Protein AF-A0A7I9VIJ3-F1 (afdb_monomer_lite)

Secondary structure (DSSP, 8-state):
-----PPP--------EEEEEEETTEEEEEEGGGEEEEEEPPPEEPPTT--TTEEEEEEETTEEEEEEEHHHHTTSPPHHHHHHHHHHHHHHHHHHHHHHHHHHHHHHHTT----S---TTTSHHHHHHHH-----HHHHHHHHTTHHHHHHHHHHHHHHHHHHHTT-HHHHHHHHHHHIIIIIHHHHHHHHHHHHHHHHH---EEEEEEETTEEEEEEESEEEEEEE-EEPSS--HHHHTTT--TTEEEEEE-TT-SSEEEEE-HHHHHTT-----

pLDDT: mean 87.11, std 15.56, range [29.09, 98.31]

Organism: NCBI:txid2590199

Sequence (277 aa):
MTQDSSPEGATAARGARFCILGVGPHLVALDAGAVQEMFVLPPIHRLPGSRPHQRGVAALRAGTLPAVDLRVCLGLPSATAALEELLQLLRDREQDHLRWLAELTASVREDRAFGLATDPRKCKFGQWYYAFRTDDAVLRGELERFEKPHAAIHALADEVAALRTGGRAEEALQVLERARQGLLAELVRLFEQLRDVVRAQHREIGVAIAGGGRSAVAIVDRAEAVTDLTLVEGDDPLEASRLGSALVTRTARWAAAKQPVFVLDAARLAAGDSGRA

Radius of gyration: 26.98 Å; chains: 1; bounding box: 89×44×77 Å

InterPro domains:
  IPR002545 CheW-like domain [PF01584] (20-81)
  IPR025991 Chemoreceptor zinc-binding domain [PF13682] (97-160)
  IPR036061 CheW-like domain superfamily [SSF50341] (18-83)

Foldseek 3Di:
DDDDDDPDDPPPDPFFKWFWFAFPPAIATEGPVFFDDKDFFDDADCDPPDDPQFRHWGQDPVGIFTEGELCVLLVHDGLVVVLVVVLVLLVVLLVVLVVLLVQLLVCLVVVHDRDDDLDLCPDPCNVCLVVDDDPDPVLVVLSVVCPVLSNVSSCLSVVLVVCVVVVNSVVNNVVSVVCVVPSSVVNSVSSVVSSVVSVVLQTWMWTWGDDPNFIHTYIGRGGDDTGGWAFDPDPPVVLVCPSPFLQFDGWTDDPVDPDIYTYGDRRCVRVVHSSDD

Structure (mmCIF, N/CA/C/O backbone):
data_AF-A0A7I9VIJ3-F1
#
_entry.id   AF-A0A7I9VIJ3-F1
#
loop_
_atom_site.group_PDB
_atom_site.id
_atom_site.type_symbol
_atom_site.label_atom_id
_atom_site.label_alt_id
_atom_site.label_comp_id
_atom_site.label_asym_id
_atom_site.label_entity_id
_atom_site.label_seq_id
_atom_site.pdbx_PDB_ins_code
_atom_site.Cartn_x
_atom_site.Cartn_y
_atom_site.Cartn_z
_atom_site.occupancy
_atom_site.B_iso_or_equiv
_atom_site.auth_seq_id
_atom_site.auth_comp_id
_atom_site.auth_asym_id
_atom_site.auth_atom_id
_atom_site.pdbx_PDB_model_num
ATOM 1 N N . MET A 1 1 ? -60.358 22.180 40.228 1.00 36.56 1 MET A N 1
ATOM 2 C CA . MET A 1 1 ? -60.571 22.184 38.762 1.00 36.56 1 MET A CA 1
ATOM 3 C C . MET A 1 1 ? -59.940 23.462 38.245 1.00 36.56 1 MET A C 1
ATOM 5 O O . MET A 1 1 ? -60.380 24.504 38.691 1.00 36.56 1 MET A O 1
ATOM 9 N N . THR A 1 2 ? -58.883 23.504 37.442 1.00 36.75 2 THR A N 1
ATOM 10 C CA . THR A 1 2 ? -58.191 22.501 36.614 1.00 36.75 2 THR A CA 1
ATOM 11 C C . THR A 1 2 ? -56.902 23.167 36.098 1.00 36.75 2 THR A C 1
ATOM 13 O O . THR A 1 2 ? -57.003 24.291 35.625 1.00 36.75 2 THR A O 1
ATOM 16 N N . GLN A 1 3 ? -55.766 22.455 36.210 1.00 33.59 3 GLN A N 1
ATOM 17 C CA . GLN A 1 3 ? -54.605 22.375 35.285 1.00 33.59 3 GLN A CA 1
ATOM 18 C C . GLN A 1 3 ? -53.999 23.713 34.807 1.00 33.59 3 GLN A C 1
ATOM 20 O O . GLN A 1 3 ? -54.599 24.420 34.010 1.00 33.59 3 GLN A O 1
ATOM 25 N N . ASP A 1 4 ? -52.862 24.196 35.319 1.00 36.97 4 ASP A N 1
ATOM 26 C CA . ASP A 1 4 ? -51.474 23.716 35.128 1.00 36.97 4 ASP A CA 1
ATOM 27 C C . ASP A 1 4 ? -51.210 22.989 33.798 1.00 36.97 4 ASP A C 1
ATOM 29 O O . ASP A 1 4 ? -51.702 21.891 33.546 1.00 36.97 4 ASP A O 1
ATOM 33 N N . SER A 1 5 ? -50.443 23.638 32.927 1.00 35.62 5 SER A N 1
ATOM 34 C CA . SER A 1 5 ? -49.970 23.114 31.644 1.00 35.62 5 SER A CA 1
ATOM 35 C C . SER A 1 5 ? -48.575 23.674 31.394 1.00 35.62 5 SER A C 1
ATOM 37 O O . SER A 1 5 ? -48.366 24.569 30.577 1.00 35.62 5 SER A O 1
ATOM 39 N N . SER A 1 6 ? -47.615 23.161 32.156 1.00 35.53 6 SER A N 1
ATOM 40 C CA . SER A 1 6 ? -46.205 23.205 31.778 1.00 35.53 6 SER A CA 1
ATOM 41 C C . SER A 1 6 ? -45.995 22.309 30.546 1.00 35.53 6 SER A C 1
ATOM 43 O O . SER A 1 6 ? -46.517 21.193 30.532 1.00 35.53 6 SER A O 1
ATOM 45 N N . PRO A 1 7 ? -45.256 22.741 29.510 1.00 38.25 7 PRO A N 1
ATOM 46 C CA . PRO A 1 7 ? -44.909 21.857 28.410 1.00 38.25 7 PRO A CA 1
ATOM 47 C C . PRO A 1 7 ? -43.870 20.843 28.896 1.00 38.25 7 PRO A C 1
ATOM 49 O O . PRO A 1 7 ? -42.803 21.205 29.397 1.00 38.25 7 PRO A O 1
ATOM 52 N N . GLU A 1 8 ? -44.223 19.566 28.764 1.00 32.62 8 GLU A N 1
ATOM 53 C CA . GLU A 1 8 ? -43.351 18.422 28.990 1.00 32.62 8 GLU A CA 1
ATOM 54 C C . GLU A 1 8 ? -42.038 18.593 28.224 1.00 32.62 8 GLU A C 1
ATOM 56 O O . GLU A 1 8 ? -42.004 18.827 27.013 1.00 32.62 8 GLU A O 1
ATOM 61 N N . GLY A 1 9 ? -40.938 18.475 28.965 1.00 29.09 9 GLY A N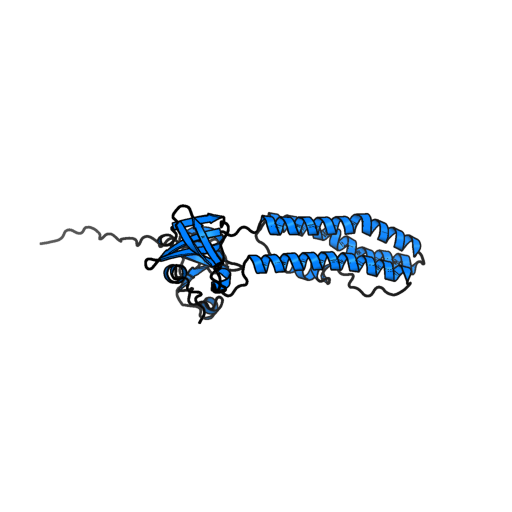 1
ATOM 62 C CA . GLY A 1 9 ? -39.600 18.455 28.414 1.00 29.09 9 GLY A CA 1
ATOM 63 C C . GLY A 1 9 ? -39.444 17.282 27.457 1.00 29.09 9 GLY A C 1
ATOM 64 O O . GLY A 1 9 ? -39.367 16.126 27.876 1.00 29.09 9 GLY A O 1
ATOM 65 N N . ALA A 1 10 ? -39.308 17.596 26.170 1.00 32.50 10 ALA A N 1
ATOM 66 C CA . ALA A 1 10 ? -38.626 16.730 25.228 1.00 32.50 10 ALA A CA 1
ATOM 67 C C . ALA A 1 10 ? -37.203 16.512 25.760 1.00 32.50 10 ALA A C 1
ATOM 69 O O . ALA A 1 10 ? -36.308 17.341 25.585 1.00 32.50 10 ALA A O 1
ATOM 70 N N . THR A 1 11 ? -37.005 15.405 26.472 1.00 32.53 11 THR A N 1
ATOM 71 C CA . THR A 1 11 ? -35.674 14.948 26.858 1.00 32.53 11 THR A CA 1
ATOM 72 C C . THR A 1 11 ? -35.013 14.486 25.569 1.00 32.53 11 THR A C 1
ATOM 74 O O . THR A 1 11 ? -35.205 13.353 25.135 1.00 32.53 11 THR A O 1
ATOM 77 N N . ALA A 1 12 ? -34.299 15.396 24.906 1.00 34.59 12 ALA A N 1
ATOM 78 C CA . ALA A 1 12 ? -33.443 15.060 23.786 1.00 34.59 12 ALA A CA 1
ATOM 79 C C . ALA A 1 12 ? -32.486 13.963 24.264 1.00 34.59 12 ALA A C 1
ATOM 81 O O . ALA A 1 12 ? -31.630 14.205 25.120 1.00 34.59 12 ALA A O 1
ATOM 82 N N . ALA A 1 13 ? -32.673 12.741 23.762 1.00 39.25 13 ALA A N 1
ATOM 83 C CA . ALA A 1 13 ? -31.702 11.679 23.940 1.00 39.25 13 ALA A CA 1
ATOM 84 C C . ALA A 1 13 ? -30.350 12.250 23.504 1.00 39.25 13 ALA A C 1
ATOM 86 O O . ALA A 1 13 ? -30.216 12.709 22.368 1.00 39.25 13 ALA A O 1
ATOM 87 N N . ARG A 1 14 ? -29.379 12.312 24.425 1.00 44.44 14 ARG A N 1
ATOM 88 C CA . ARG A 1 14 ? -28.000 12.692 24.097 1.00 44.44 14 ARG A CA 1
ATOM 89 C C . ARG A 1 14 ? -27.595 11.851 22.889 1.00 44.44 14 ARG A C 1
ATOM 91 O O . ARG A 1 14 ? -27.548 10.630 23.012 1.00 44.44 14 ARG A O 1
ATOM 98 N N . GLY A 1 15 ? -27.373 12.497 21.743 1.00 56.72 15 GLY A N 1
ATOM 99 C CA . GLY A 1 15 ? -26.916 11.821 20.533 1.00 56.72 15 GLY A CA 1
ATOM 100 C C . GLY A 1 15 ? -25.719 10.947 20.887 1.00 56.72 15 GLY A C 1
ATOM 101 O O . GLY A 1 15 ? -24.785 11.414 21.544 1.00 56.72 15 GLY A O 1
ATOM 102 N N . ALA A 1 16 ? -25.799 9.656 20.571 1.00 73.69 16 ALA A N 1
ATOM 103 C CA . ALA A 1 16 ? -24.689 8.749 20.803 1.00 73.69 16 ALA A CA 1
ATOM 104 C C . ALA A 1 16 ? -23.515 9.230 19.942 1.00 73.69 16 ALA A C 1
ATOM 106 O O . ALA A 1 16 ? -23.597 9.221 18.713 1.00 73.69 16 ALA A O 1
ATOM 107 N N . ARG A 1 17 ? -22.442 9.688 20.594 1.00 91.62 17 ARG A N 1
ATOM 108 C CA . ARG A 1 17 ? -21.203 10.057 19.909 1.00 91.62 17 ARG A CA 1
ATOM 109 C C . ARG A 1 17 ? -20.392 8.806 19.630 1.00 91.62 17 ARG A C 1
ATOM 111 O O . ARG A 1 17 ? -20.290 7.921 20.475 1.00 91.62 17 ARG A O 1
ATOM 118 N N . PHE A 1 18 ? -19.750 8.783 18.474 1.00 94.31 18 PHE A N 1
ATOM 119 C CA . PHE A 1 18 ? -18.929 7.673 18.023 1.00 94.31 18 PHE A CA 1
ATOM 120 C C . PHE A 1 18 ? -17.502 8.123 17.743 1.00 94.31 18 PHE A C 1
ATOM 122 O O . PHE A 1 18 ? -17.265 9.199 17.192 1.00 94.31 18 PHE A O 1
ATOM 129 N N . CYS A 1 19 ? -16.550 7.265 18.088 1.00 95.69 19 CYS A N 1
ATOM 130 C CA . CYS A 1 19 ? -15.174 7.335 17.626 1.00 95.69 19 CYS A CA 1
ATOM 131 C C . CYS A 1 19 ? -15.073 6.626 16.274 1.00 95.69 19 CYS A C 1
ATOM 133 O O . CYS A 1 19 ? -15.195 5.404 16.216 1.00 95.69 19 CYS A O 1
ATOM 135 N N . ILE A 1 20 ? -14.855 7.389 15.204 1.00 95.81 20 ILE A N 1
ATOM 136 C CA . ILE A 1 20 ? -14.644 6.878 13.849 1.00 95.81 20 ILE A CA 1
ATOM 137 C C . ILE A 1 20 ? -13.165 6.541 13.681 1.00 95.81 20 ILE A C 1
ATOM 139 O O . ILE A 1 20 ? -12.287 7.369 13.938 1.00 95.81 20 ILE A O 1
ATOM 143 N N . LEU A 1 21 ? -12.901 5.318 13.241 1.00 95.88 21 LEU A N 1
ATOM 144 C CA . LEU A 1 21 ? -11.576 4.734 13.094 1.00 95.88 21 LEU A CA 1
ATOM 145 C C . LEU A 1 21 ? -11.447 4.134 11.694 1.00 95.88 21 LEU A C 1
ATOM 147 O O . LEU A 1 21 ? -12.413 3.607 11.142 1.00 95.88 21 LEU A O 1
ATOM 151 N N . GLY A 1 22 ? -10.249 4.174 11.127 1.00 93.75 22 GLY A N 1
ATOM 152 C CA . GLY A 1 22 ? -9.953 3.496 9.872 1.00 93.75 22 GLY A CA 1
ATOM 153 C C . GLY A 1 22 ? -9.276 2.150 10.104 1.00 93.75 22 GLY A C 1
ATOM 154 O O . GLY A 1 22 ? -8.316 2.049 10.872 1.00 93.75 22 GLY A O 1
ATOM 155 N N . VAL A 1 23 ? -9.775 1.118 9.421 1.00 93.44 23 VAL A N 1
ATOM 156 C CA . VAL A 1 23 ? -9.258 -0.255 9.480 1.00 93.44 23 VAL A CA 1
ATOM 157 C C . VAL A 1 23 ? -9.183 -0.813 8.062 1.00 93.44 23 VAL A C 1
ATOM 159 O O . VAL A 1 23 ? -10.193 -1.161 7.447 1.00 93.44 23 VAL A O 1
ATOM 162 N N . GLY A 1 24 ? -7.972 -0.852 7.515 1.00 90.12 24 GLY A N 1
ATOM 163 C CA . GLY A 1 24 ? -7.728 -1.111 6.104 1.00 90.12 24 GLY A CA 1
ATOM 164 C C . GLY A 1 24 ? -8.541 -0.147 5.227 1.00 90.12 24 GLY A C 1
ATOM 165 O O . GLY A 1 24 ? -8.467 1.075 5.431 1.00 90.12 24 GLY A O 1
ATOM 166 N N . PRO A 1 25 ? -9.330 -0.668 4.270 1.00 87.69 25 PRO A N 1
ATOM 167 C CA . PRO A 1 25 ? -10.155 0.153 3.392 1.00 87.69 25 PRO A CA 1
ATOM 168 C C . PRO A 1 25 ? -11.451 0.648 4.051 1.00 87.69 25 PRO A C 1
ATOM 170 O O . PRO A 1 25 ? -12.147 1.450 3.441 1.00 87.69 25 PRO A O 1
ATOM 173 N N . HIS A 1 26 ? -11.797 0.189 5.258 1.00 91.31 26 HIS A N 1
ATOM 174 C CA . HIS A 1 26 ? -13.099 0.451 5.874 1.00 91.31 26 HIS A CA 1
ATOM 175 C C . HIS A 1 26 ? -13.037 1.523 6.963 1.00 91.31 26 HIS A C 1
ATOM 177 O O . HIS A 1 26 ? -12.014 1.701 7.631 1.00 91.31 26 HIS A O 1
ATOM 183 N N . LEU A 1 27 ? -14.171 2.197 7.173 1.00 93.81 27 LEU A N 1
ATOM 184 C CA . LEU A 1 27 ? -14.423 3.012 8.358 1.00 93.81 27 LEU A CA 1
ATOM 185 C C . LEU A 1 27 ? -15.262 2.226 9.355 1.00 93.81 27 LEU A C 1
ATOM 187 O O . LEU A 1 27 ? -16.303 1.669 9.009 1.00 93.81 27 LEU A O 1
ATOM 191 N N . VAL A 1 28 ? -14.828 2.221 10.607 1.00 94.56 28 VAL A N 1
ATOM 192 C CA . VAL A 1 28 ? -15.541 1.593 11.716 1.00 94.56 28 VAL A CA 1
ATOM 193 C C . VAL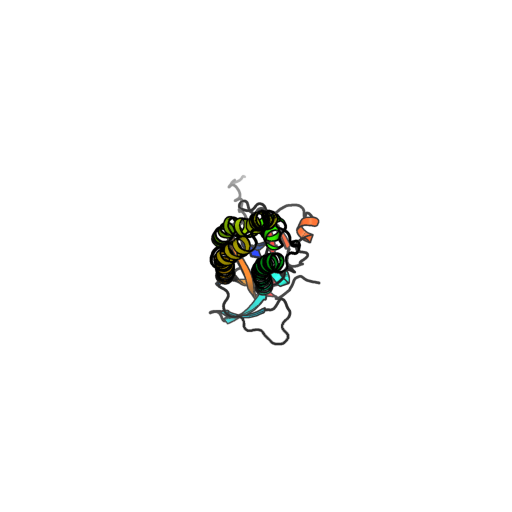 A 1 28 ? -15.811 2.610 12.812 1.00 94.56 28 VAL A C 1
ATOM 195 O O . VAL A 1 28 ? -15.145 3.640 12.895 1.00 94.56 28 VAL A O 1
ATOM 198 N N . ALA A 1 29 ? -16.793 2.325 13.655 1.00 95.19 29 ALA A N 1
ATOM 199 C CA . ALA A 1 29 ? -17.181 3.182 14.758 1.00 95.19 29 ALA A CA 1
ATOM 200 C C . ALA A 1 29 ? -17.293 2.397 16.060 1.00 95.19 29 ALA A C 1
ATOM 202 O O . ALA A 1 29 ? -17.850 1.301 16.091 1.00 95.19 29 ALA A O 1
ATOM 203 N N . LEU A 1 30 ? -16.804 2.997 17.141 1.00 94.50 30 LEU A N 1
ATOM 204 C CA . LEU A 1 30 ? -17.047 2.556 18.512 1.00 94.50 30 LEU A CA 1
ATOM 205 C C . LEU A 1 30 ? -17.832 3.633 19.250 1.00 94.50 30 LEU A C 1
ATOM 207 O O . LEU A 1 30 ? -17.629 4.820 18.996 1.00 94.50 30 LEU A O 1
ATOM 211 N N . ASP A 1 31 ? -18.710 3.226 20.164 1.00 93.62 31 ASP A N 1
ATOM 212 C CA . ASP A 1 31 ? -19.356 4.161 21.087 1.00 93.62 31 ASP A CA 1
ATOM 213 C C . ASP A 1 31 ? -18.274 4.939 21.852 1.00 93.62 31 ASP A C 1
ATOM 215 O O . ASP A 1 31 ? -17.369 4.342 22.444 1.00 93.62 31 ASP A O 1
ATOM 219 N N . ALA A 1 32 ? -18.345 6.271 21.823 1.00 93.81 32 ALA A N 1
ATOM 220 C CA . ALA A 1 32 ? -17.349 7.118 22.467 1.00 93.81 32 ALA A CA 1
ATOM 221 C C . ALA A 1 32 ? -17.295 6.907 23.990 1.00 93.81 32 ALA A C 1
ATOM 223 O O . ALA A 1 32 ? -16.241 7.095 24.586 1.00 93.81 32 ALA A O 1
ATOM 224 N N . GLY A 1 33 ? -18.394 6.483 24.621 1.00 92.94 33 GLY A N 1
ATOM 225 C CA . GLY A 1 33 ? -18.439 6.125 26.038 1.00 92.94 33 GLY A CA 1
ATOM 226 C C . GLY A 1 33 ? -17.718 4.816 26.373 1.00 92.94 33 GLY A C 1
ATOM 227 O O . GLY A 1 33 ? -17.343 4.611 27.525 1.00 92.94 33 GLY A O 1
ATOM 228 N N . ALA A 1 34 ? -17.489 3.945 25.385 1.00 93.12 34 ALA A N 1
ATOM 229 C CA . ALA A 1 34 ? -16.711 2.718 25.557 1.00 93.12 34 ALA A CA 1
ATOM 230 C C . ALA A 1 34 ? -15.201 2.932 25.348 1.00 93.12 34 ALA A C 1
ATOM 232 O O . ALA A 1 34 ? -14.406 2.070 25.725 1.00 93.12 34 ALA A O 1
ATOM 233 N N . VAL A 1 35 ? -14.790 4.056 24.752 1.00 94.94 35 VAL A N 1
ATOM 234 C CA . VAL A 1 35 ? -13.382 4.387 24.495 1.00 94.94 35 VAL A CA 1
ATOM 235 C C . VAL A 1 35 ? -12.798 5.144 25.687 1.00 94.94 35 VAL A C 1
ATOM 237 O O . VAL A 1 35 ? -13.275 6.212 26.055 1.00 94.94 35 VAL A O 1
ATOM 240 N N . GLN A 1 36 ? -11.737 4.600 26.281 1.00 93.06 36 GLN A N 1
ATOM 241 C CA . GLN A 1 36 ? -11.052 5.199 27.430 1.00 93.06 36 GLN A CA 1
ATOM 242 C C . GLN A 1 36 ? -9.955 6.174 26.997 1.00 93.06 36 GLN A C 1
ATOM 244 O O . GLN A 1 36 ? -9.864 7.284 27.514 1.00 93.06 36 GLN A O 1
ATOM 249 N N . GLU A 1 37 ? -9.121 5.760 26.045 1.00 92.25 37 GLU A N 1
ATOM 250 C CA . GLU A 1 37 ? -8.038 6.573 25.494 1.00 92.25 37 GLU A CA 1
ATOM 251 C C . GLU A 1 37 ? -7.595 6.049 24.121 1.00 92.25 37 GLU A C 1
ATOM 253 O O . GLU A 1 37 ? -7.822 4.888 23.772 1.00 92.25 37 GLU A O 1
ATOM 258 N N . MET A 1 38 ? -6.942 6.915 23.343 1.00 94.19 38 MET A N 1
ATOM 259 C CA . MET A 1 38 ? -6.268 6.563 22.094 1.00 94.19 38 MET A CA 1
ATOM 260 C C . MET A 1 38 ? -4.807 6.991 22.173 1.00 94.19 38 MET A C 1
ATOM 262 O O . MET A 1 38 ? -4.500 8.084 22.649 1.00 94.19 38 MET A O 1
ATOM 266 N N . PHE A 1 39 ? -3.907 6.149 21.681 1.00 93.50 39 PHE A N 1
ATOM 267 C CA . PHE A 1 39 ? -2.469 6.393 21.736 1.00 93.50 39 PHE A CA 1
ATOM 268 C C . PHE A 1 39 ? -1.756 5.748 20.549 1.00 93.50 39 PHE A C 1
ATOM 270 O O . PHE A 1 39 ? -2.248 4.799 19.939 1.00 93.50 39 PHE A O 1
ATOM 277 N N . VAL A 1 40 ? -0.559 6.240 20.232 1.00 91.69 40 VAL A N 1
ATOM 278 C CA . VAL A 1 40 ? 0.341 5.542 19.304 1.00 91.69 40 VAL A CA 1
ATOM 279 C C . VAL A 1 40 ? 0.712 4.203 19.928 1.00 91.69 40 VAL A C 1
ATOM 281 O O . VAL A 1 40 ? 1.160 4.171 21.076 1.00 91.69 40 VAL A O 1
ATOM 284 N N . LEU A 1 41 ? 0.502 3.112 19.191 1.00 90.25 41 LEU A N 1
ATOM 285 C CA . LEU A 1 41 ? 0.641 1.763 19.725 1.00 90.25 41 LEU A CA 1
ATOM 286 C C . LEU A 1 41 ? 2.064 1.536 20.283 1.00 90.25 41 LEU A C 1
ATOM 288 O O . LEU A 1 41 ? 3.034 1.639 19.525 1.00 90.25 41 LEU A O 1
ATOM 292 N N . PRO A 1 42 ? 2.224 1.229 21.585 1.00 87.00 42 PRO A N 1
ATOM 293 C CA . PRO A 1 42 ? 3.518 0.860 22.144 1.00 87.00 42 PRO A CA 1
ATOM 294 C C . PRO A 1 42 ? 3.919 -0.556 21.695 1.00 87.00 42 PRO A C 1
ATOM 296 O O . PRO A 1 42 ? 3.089 -1.303 21.169 1.00 87.00 42 PRO A O 1
ATOM 299 N N . PRO A 1 43 ? 5.172 -0.979 21.940 1.00 87.06 43 PRO A N 1
ATOM 300 C CA . PRO A 1 43 ? 5.590 -2.354 21.690 1.00 87.06 43 PRO A CA 1
ATOM 301 C C . PRO A 1 43 ? 4.657 -3.376 22.360 1.00 87.06 43 PRO A C 1
ATOM 303 O O . PRO A 1 43 ? 4.401 -3.313 23.566 1.00 87.06 43 PRO A O 1
ATOM 306 N N . ILE A 1 44 ? 4.158 -4.327 21.567 1.00 90.62 44 ILE A N 1
ATOM 307 C CA . ILE A 1 44 ? 3.278 -5.405 22.029 1.00 90.62 44 ILE A CA 1
ATOM 308 C C . ILE A 1 44 ? 4.104 -6.647 22.344 1.00 90.62 44 ILE A C 1
ATOM 310 O O . ILE A 1 44 ? 4.878 -7.121 21.511 1.00 90.62 44 ILE A O 1
ATOM 314 N N . HIS A 1 45 ? 3.889 -7.218 23.527 1.00 90.12 45 HIS A N 1
ATOM 315 C CA . HIS A 1 45 ? 4.517 -8.475 23.921 1.00 90.12 45 HIS A CA 1
ATOM 316 C C . HIS A 1 45 ? 3.615 -9.637 23.499 1.00 90.12 45 HIS A C 1
ATOM 318 O O . HIS A 1 45 ? 2.539 -9.828 24.071 1.00 90.12 45 HIS A O 1
ATOM 324 N N . ARG A 1 46 ? 4.032 -10.402 22.480 1.00 88.75 46 ARG A N 1
ATOM 325 C CA . ARG A 1 46 ? 3.313 -11.612 22.048 1.00 88.75 46 ARG A CA 1
ATOM 326 C C . ARG A 1 46 ? 3.377 -12.686 23.128 1.00 88.75 46 ARG A C 1
ATOM 328 O O . ARG A 1 46 ? 4.435 -12.936 23.701 1.00 88.75 46 ARG A O 1
ATOM 335 N N . LEU A 1 47 ? 2.252 -13.360 23.338 1.00 85.50 47 LEU A N 1
ATOM 336 C CA . LEU A 1 47 ? 2.160 -14.505 24.236 1.00 85.50 47 LEU A CA 1
ATOM 337 C C . LEU A 1 47 ? 2.250 -15.814 23.434 1.00 85.50 47 LEU A C 1
ATOM 339 O O . LEU A 1 47 ? 1.667 -15.896 22.350 1.00 85.50 47 LEU A O 1
ATOM 343 N N . PRO A 1 48 ? 2.939 -16.852 23.942 1.00 85.94 48 PRO A N 1
ATOM 344 C CA . PRO A 1 48 ? 2.929 -18.171 23.317 1.00 85.94 48 PRO A CA 1
ATOM 345 C C . PRO A 1 48 ? 1.502 -18.718 23.176 1.00 85.94 48 PRO A C 1
ATOM 347 O O . PRO A 1 48 ? 0.713 -18.654 24.117 1.00 85.94 48 PRO A O 1
ATOM 350 N N . GLY A 1 49 ? 1.170 -19.261 22.003 1.00 82.75 49 GLY A N 1
ATOM 351 C CA . GLY A 1 49 ? -0.149 -19.846 21.735 1.00 82.75 49 GLY A CA 1
ATOM 352 C C . GLY A 1 49 ? -1.291 -18.835 21.573 1.00 82.75 49 GLY A C 1
ATOM 353 O O . GLY A 1 49 ? -2.454 -19.241 21.576 1.00 82.75 49 GLY A O 1
ATOM 354 N N . SER A 1 50 ? -0.998 -17.535 21.433 1.00 83.62 50 SER A N 1
ATOM 355 C CA . SER A 1 50 ? -2.034 -16.531 21.186 1.00 83.62 50 SER A CA 1
ATOM 356 C C . SER A 1 50 ? -2.722 -16.749 19.835 1.00 83.62 50 SER A C 1
ATOM 358 O O . SER A 1 50 ? -2.113 -17.183 18.853 1.00 83.62 50 SER A O 1
ATOM 360 N N . ARG A 1 51 ? -4.023 -16.445 19.779 1.00 86.44 51 ARG A N 1
ATOM 361 C CA . ARG A 1 51 ? -4.799 -16.527 18.533 1.00 86.44 51 ARG A CA 1
ATOM 362 C C . ARG A 1 51 ? -4.296 -15.490 17.516 1.00 86.44 51 ARG A C 1
ATOM 364 O O . ARG A 1 51 ? -3.764 -14.465 17.937 1.00 86.44 51 ARG A O 1
ATOM 371 N N . PRO A 1 52 ? -4.513 -15.677 16.200 1.00 85.38 52 PRO A N 1
ATOM 372 C CA . PRO A 1 52 ? -4.009 -14.753 15.177 1.00 85.38 52 PRO A CA 1
ATOM 373 C C . PRO A 1 52 ? -4.411 -13.285 15.380 1.00 85.38 52 PRO A C 1
ATOM 375 O O . PRO A 1 52 ? -3.605 -12.392 15.139 1.00 85.38 52 PRO A O 1
ATOM 378 N N . HIS A 1 53 ? -5.636 -13.031 15.855 1.00 88.44 53 HIS A N 1
ATOM 379 C CA . HIS A 1 53 ? -6.126 -11.681 16.154 1.00 88.44 53 HIS A CA 1
ATOM 380 C C . HIS A 1 53 ? -5.638 -11.138 17.500 1.00 88.44 53 HIS A C 1
ATOM 382 O O . HIS A 1 53 ? -5.688 -9.935 17.731 1.00 88.44 53 HIS A O 1
ATOM 388 N N . GLN A 1 54 ? -5.160 -11.997 18.400 1.00 91.12 54 GLN A N 1
ATOM 389 C CA . GLN A 1 54 ? -4.588 -11.594 19.681 1.00 91.12 54 GLN A CA 1
ATOM 390 C C . GLN A 1 54 ? -3.102 -11.319 19.492 1.00 91.12 54 GLN A C 1
ATOM 392 O O . GLN A 1 54 ? -2.257 -12.219 19.557 1.00 91.12 54 GLN A O 1
ATOM 397 N N . ARG A 1 55 ? -2.774 -10.047 19.264 1.00 89.75 55 ARG A N 1
ATOM 398 C CA . ARG A 1 55 ? -1.395 -9.635 19.007 1.00 89.75 55 ARG A CA 1
ATOM 399 C C . ARG A 1 55 ? -0.515 -9.732 20.255 1.00 89.75 55 ARG A C 1
ATOM 401 O O . ARG A 1 55 ? 0.697 -9.847 20.117 1.00 89.75 55 ARG A O 1
ATOM 408 N N . GLY A 1 56 ? -1.096 -9.727 21.454 1.00 92.12 56 GLY A N 1
ATOM 409 C CA . GLY A 1 56 ? -0.370 -9.921 22.709 1.00 92.12 56 GLY A CA 1
ATOM 410 C C . GLY A 1 56 ? -0.911 -9.039 23.824 1.00 92.12 56 GLY A C 1
ATOM 411 O O . GLY A 1 56 ? -2.121 -8.850 23.922 1.00 92.12 56 GLY A O 1
ATOM 412 N N . VAL A 1 57 ? -0.017 -8.487 24.645 1.00 92.12 57 VAL A N 1
ATOM 413 C CA . VAL A 1 57 ? -0.352 -7.503 25.685 1.00 92.12 57 VAL A CA 1
ATOM 414 C C . VAL A 1 57 ? 0.361 -6.171 25.450 1.00 92.12 57 VAL A C 1
ATOM 416 O O . VAL A 1 57 ? 1.557 -6.132 25.145 1.00 92.12 57 VAL A O 1
ATOM 419 N N . ALA A 1 58 ? -0.389 -5.080 25.591 1.00 91.81 58 ALA A N 1
ATOM 420 C CA . ALA A 1 58 ? 0.112 -3.711 25.580 1.00 91.81 58 ALA A CA 1
ATOM 421 C C . ALA A 1 58 ? 0.370 -3.252 27.019 1.00 91.81 58 ALA A C 1
ATOM 423 O O . ALA A 1 58 ? -0.510 -3.376 27.872 1.00 91.81 58 ALA A O 1
ATOM 424 N N . ALA A 1 59 ? 1.557 -2.706 27.288 1.00 88.56 59 ALA A N 1
ATOM 425 C CA . ALA A 1 59 ? 1.863 -2.072 28.567 1.00 88.56 59 ALA A CA 1
ATOM 426 C C . ALA A 1 59 ? 1.453 -0.594 28.517 1.00 88.56 59 ALA A C 1
ATOM 428 O O . ALA A 1 59 ? 2.077 0.205 27.819 1.00 88.56 59 ALA A O 1
ATOM 429 N N . LEU A 1 60 ? 0.397 -0.244 29.248 1.00 85.88 60 LEU A N 1
ATOM 430 C CA . LEU A 1 60 ? -0.109 1.118 29.396 1.00 85.88 60 LEU A CA 1
ATOM 431 C C . LEU A 1 60 ? 0.178 1.633 30.807 1.00 85.88 60 LEU A C 1
ATOM 433 O O . LEU A 1 60 ? 0.506 0.869 31.715 1.00 85.88 60 LEU A O 1
ATOM 437 N N . ARG A 1 61 ? 0.009 2.942 31.022 1.00 78.19 61 ARG A N 1
ATOM 438 C CA . ARG A 1 61 ? 0.205 3.550 32.352 1.00 78.19 61 ARG A CA 1
ATOM 439 C C . ARG A 1 61 ? -0.716 2.945 33.414 1.00 78.19 61 ARG A C 1
ATOM 441 O O . ARG A 1 61 ? -0.303 2.798 34.557 1.00 78.19 61 ARG A O 1
ATOM 448 N N . ALA A 1 62 ? -1.942 2.591 33.029 1.00 70.94 62 ALA A N 1
ATOM 449 C CA . ALA A 1 62 ? -2.951 2.021 33.919 1.00 70.94 62 ALA A CA 1
ATOM 450 C C . ALA A 1 62 ? -2.792 0.505 34.160 1.00 70.94 62 ALA A C 1
ATOM 452 O O . ALA A 1 62 ? -3.506 -0.053 34.989 1.00 70.94 62 ALA A O 1
ATOM 453 N N . GLY A 1 63 ? -1.884 -0.172 33.446 1.00 85.06 63 GLY A N 1
ATOM 454 C CA . GLY A 1 63 ? -1.684 -1.617 33.549 1.00 85.06 63 GLY A CA 1
ATOM 455 C C . GLY A 1 63 ? -1.399 -2.280 32.203 1.00 85.06 63 GLY A C 1
ATOM 456 O O . GLY A 1 63 ? -1.146 -1.620 31.197 1.00 85.06 63 GLY A O 1
ATOM 457 N N . THR A 1 64 ? -1.435 -3.612 32.182 1.00 90.12 64 THR A N 1
ATOM 458 C CA . THR A 1 64 ? -1.304 -4.389 30.942 1.00 90.12 64 THR A CA 1
ATOM 459 C C . THR A 1 64 ? -2.680 -4.788 30.430 1.00 90.12 64 THR A C 1
ATOM 461 O O . THR A 1 64 ? -3.490 -5.330 31.178 1.00 90.12 64 THR A O 1
ATOM 464 N N . LEU A 1 65 ? -2.952 -4.507 29.156 1.00 92.38 65 LEU A N 1
ATOM 465 C CA . LEU A 1 65 ? -4.217 -4.850 28.507 1.00 92.38 65 LEU A CA 1
ATOM 466 C C . LEU A 1 65 ? -3.981 -5.799 27.327 1.00 92.38 65 LEU A C 1
ATOM 468 O O . LEU A 1 65 ? -2.979 -5.652 26.620 1.00 92.38 65 LEU A O 1
ATOM 472 N N . PRO A 1 66 ? -4.892 -6.756 27.075 1.00 92.56 66 PRO A N 1
ATOM 473 C CA . PRO A 1 66 ? -4.832 -7.580 25.876 1.00 92.56 66 PRO A CA 1
ATOM 474 C C . PRO A 1 66 ? -4.986 -6.699 24.634 1.00 92.56 66 PRO A C 1
ATOM 476 O O . PRO A 1 66 ? -5.878 -5.855 24.569 1.00 92.56 66 PRO A O 1
ATOM 479 N N . ALA A 1 67 ? -4.117 -6.901 23.651 1.00 94.06 67 ALA A N 1
ATOM 480 C CA . ALA A 1 67 ? -4.101 -6.162 22.400 1.00 94.06 67 ALA A CA 1
ATOM 481 C C . ALA A 1 67 ? -4.650 -7.030 21.264 1.00 94.06 67 ALA A C 1
ATOM 483 O O . ALA A 1 67 ? -4.140 -8.123 20.987 1.00 94.06 67 ALA A O 1
ATOM 484 N N . VAL A 1 68 ? -5.692 -6.528 20.611 1.00 93.81 68 VAL A N 1
ATOM 485 C CA . VAL A 1 68 ? -6.450 -7.214 19.568 1.00 93.81 68 VAL A CA 1
ATOM 486 C C . VAL A 1 68 ? -6.283 -6.466 18.251 1.00 93.81 68 VAL A C 1
ATOM 488 O O . VAL A 1 68 ? -6.503 -5.262 18.178 1.00 93.81 68 VAL A O 1
ATOM 491 N N . ASP A 1 69 ? -5.889 -7.182 17.206 1.00 94.19 69 ASP A N 1
ATOM 492 C CA . ASP A 1 69 ? -5.738 -6.662 15.852 1.00 94.19 69 ASP A CA 1
ATOM 493 C C . ASP A 1 69 ? -7.102 -6.563 15.162 1.00 94.19 69 ASP A C 1
ATOM 495 O O . ASP A 1 69 ? -7.697 -7.581 14.790 1.00 94.19 69 ASP A O 1
ATOM 499 N N . LEU A 1 70 ? -7.600 -5.335 14.984 1.00 94.06 70 LEU A N 1
ATOM 500 C CA . LEU A 1 70 ? -8.935 -5.134 14.438 1.00 94.06 70 LEU A CA 1
ATOM 501 C C . LEU A 1 70 ? -9.016 -5.492 12.953 1.00 94.06 70 LEU A C 1
ATOM 503 O O . LEU A 1 70 ? -10.062 -5.963 12.515 1.00 94.06 70 LEU A O 1
ATOM 507 N N . ARG A 1 71 ? -7.924 -5.367 12.184 1.00 93.31 71 ARG A N 1
ATOM 508 C CA . ARG A 1 71 ? -7.908 -5.848 10.795 1.00 93.31 71 ARG A CA 1
ATOM 509 C C . ARG A 1 71 ? -8.174 -7.348 10.754 1.00 93.31 71 ARG A C 1
ATOM 511 O O . ARG A 1 71 ? -9.059 -7.787 10.025 1.00 93.31 71 ARG A O 1
ATOM 518 N N . VAL A 1 72 ? -7.482 -8.121 11.591 1.00 92.75 72 VAL A N 1
ATOM 519 C CA . VAL A 1 72 ? -7.626 -9.586 11.625 1.00 92.75 72 VAL A CA 1
ATOM 520 C C . VAL A 1 72 ? -9.009 -10.010 12.129 1.00 92.75 72 VAL A C 1
ATOM 522 O O . VAL A 1 72 ? -9.601 -10.933 11.567 1.00 92.75 72 VAL A O 1
ATOM 525 N N . CYS A 1 73 ? -9.568 -9.322 13.130 1.00 90.31 73 CYS A N 1
ATOM 526 C CA . CYS A 1 73 ? -10.952 -9.550 13.575 1.00 90.31 73 CYS A CA 1
ATOM 527 C C . CYS A 1 73 ? -11.985 -9.298 12.464 1.00 90.31 73 CYS A C 1
ATOM 529 O O . CYS A 1 73 ? -12.988 -10.001 12.356 1.00 90.31 73 CYS A O 1
ATOM 531 N N . LEU A 1 74 ? -11.727 -8.316 11.604 1.00 88.50 74 LEU A N 1
ATOM 532 C CA . LEU A 1 74 ? -12.560 -7.996 10.444 1.00 88.50 74 LEU A CA 1
ATOM 533 C C . LEU A 1 74 ? -12.195 -8.814 9.195 1.00 88.50 74 LEU A C 1
ATOM 535 O O . LEU A 1 74 ? -12.715 -8.583 8.110 1.00 88.50 74 LEU A O 1
ATOM 539 N N . GLY A 1 75 ? -11.300 -9.789 9.348 1.00 88.50 75 GLY A N 1
ATOM 540 C CA . GLY A 1 75 ? -10.902 -10.714 8.302 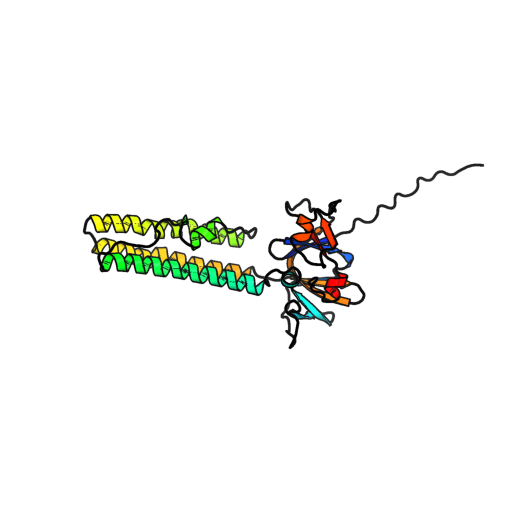1.00 88.50 75 GLY A CA 1
ATOM 541 C C . GLY A 1 75 ? -9.975 -10.164 7.227 1.00 88.50 75 GLY A C 1
ATOM 542 O O . GLY A 1 75 ? -9.801 -10.804 6.192 1.00 88.50 75 GLY A O 1
ATOM 543 N N . LEU A 1 76 ? -9.349 -9.027 7.499 1.00 90.12 76 LEU A N 1
ATOM 544 C CA . LEU A 1 76 ? -8.315 -8.429 6.673 1.00 90.12 76 LEU A CA 1
ATOM 545 C C . LEU A 1 76 ? -6.920 -8.939 7.086 1.00 90.12 76 LEU A C 1
ATOM 547 O O . LEU A 1 76 ? -6.719 -9.346 8.237 1.00 90.12 76 LEU A O 1
ATOM 551 N N . PRO A 1 77 ? -5.920 -8.866 6.189 1.00 91.88 77 PRO A N 1
ATOM 552 C CA . PRO A 1 77 ? -4.519 -8.994 6.574 1.00 91.88 77 PRO A CA 1
ATOM 553 C C . PRO A 1 77 ? -4.145 -7.944 7.627 1.00 91.88 77 PRO A C 1
ATOM 555 O O . PRO A 1 77 ? -4.613 -6.804 7.563 1.00 91.88 77 PRO A O 1
ATOM 558 N N . SER A 1 78 ? -3.271 -8.298 8.573 1.00 92.44 78 SER A N 1
ATOM 559 C CA . SER A 1 78 ? -2.755 -7.335 9.553 1.00 92.44 78 SER A CA 1
ATOM 560 C C . SER A 1 78 ? -2.048 -6.162 8.865 1.00 92.44 78 SER A C 1
ATOM 562 O O . SER A 1 78 ? -1.605 -6.266 7.717 1.00 92.44 78 SER A O 1
ATOM 564 N N . ALA A 1 79 ? -1.920 -5.031 9.563 1.00 90.62 79 ALA A N 1
ATOM 565 C CA . ALA A 1 79 ? -1.267 -3.851 8.999 1.00 90.62 79 ALA A CA 1
ATOM 566 C C . ALA A 1 79 ? 0.200 -4.145 8.647 1.00 90.62 79 ALA A C 1
ATOM 568 O O . ALA A 1 79 ? 0.640 -3.848 7.539 1.00 90.62 79 ALA A O 1
ATOM 569 N N . THR A 1 80 ? 0.902 -4.877 9.520 1.00 89.31 80 THR A N 1
ATOM 570 C CA . THR A 1 80 ? 2.257 -5.382 9.262 1.00 89.31 80 THR A CA 1
ATOM 571 C C . THR A 1 80 ? 2.336 -6.253 8.007 1.00 89.31 80 THR A C 1
ATOM 573 O O . THR A 1 80 ? 3.209 -6.023 7.179 1.00 89.31 80 THR A O 1
ATOM 576 N N . ALA A 1 81 ? 1.424 -7.216 7.829 1.00 92.00 81 ALA A N 1
ATOM 577 C CA . ALA A 1 81 ? 1.447 -8.093 6.656 1.00 92.00 81 ALA A CA 1
ATOM 578 C C . ALA A 1 81 ? 1.194 -7.310 5.356 1.00 92.00 81 ALA A C 1
ATOM 580 O O . ALA A 1 81 ? 1.913 -7.485 4.376 1.00 92.00 81 ALA A O 1
ATOM 581 N N . ALA A 1 82 ? 0.220 -6.393 5.365 1.00 91.56 82 ALA A N 1
ATOM 582 C CA . ALA A 1 82 ? -0.068 -5.534 4.217 1.00 91.56 82 ALA A CA 1
ATOM 583 C C . ALA A 1 82 ? 1.105 -4.590 3.883 1.00 91.56 82 ALA A C 1
ATOM 585 O O . ALA A 1 82 ? 1.407 -4.353 2.713 1.00 91.56 82 ALA A O 1
ATOM 586 N N . LEU A 1 83 ? 1.788 -4.063 4.906 1.00 92.25 83 LEU A N 1
ATOM 587 C CA . LEU A 1 83 ? 2.997 -3.258 4.743 1.00 92.25 83 LEU A CA 1
ATOM 588 C C . LEU A 1 83 ? 4.122 -4.073 4.095 1.00 92.25 83 LEU A C 1
ATOM 590 O O . LEU A 1 83 ? 4.758 -3.605 3.153 1.00 92.25 83 LEU A O 1
ATOM 594 N N . GLU A 1 84 ? 4.379 -5.281 4.595 1.00 94.25 84 GLU A N 1
ATOM 595 C CA . GLU A 1 84 ? 5.418 -6.168 4.067 1.00 94.25 84 GLU A CA 1
ATOM 596 C C . GLU A 1 84 ? 5.165 -6.531 2.601 1.00 94.25 84 GLU A C 1
ATOM 598 O O . GLU A 1 84 ? 6.094 -6.463 1.790 1.00 94.25 84 GLU A O 1
ATOM 603 N N . GLU A 1 85 ? 3.914 -6.836 2.253 1.00 95.00 85 GLU A N 1
ATOM 604 C CA . GLU A 1 85 ? 3.486 -7.112 0.881 1.00 95.00 85 GLU A CA 1
ATOM 605 C C . GLU A 1 85 ? 3.728 -5.909 -0.041 1.00 95.00 85 GLU A C 1
ATOM 607 O O . GLU A 1 85 ? 4.347 -6.055 -1.098 1.00 95.00 85 GLU A O 1
ATOM 612 N N . LEU A 1 86 ? 3.335 -4.701 0.379 1.00 94.38 86 LEU A N 1
ATOM 613 C CA . LEU A 1 86 ? 3.580 -3.480 -0.391 1.00 94.38 86 LEU A CA 1
ATOM 614 C C . LEU A 1 86 ? 5.081 -3.215 -0.571 1.00 94.38 86 LEU A C 1
ATOM 616 O O . LEU A 1 86 ? 5.541 -2.925 -1.675 1.00 94.38 86 LEU A O 1
ATOM 620 N N . LEU A 1 87 ? 5.874 -3.346 0.494 1.00 96.62 87 LEU A N 1
ATOM 621 C CA . LEU A 1 87 ? 7.322 -3.156 0.419 1.00 96.62 87 LEU A CA 1
ATOM 622 C C . LEU A 1 87 ? 7.991 -4.191 -0.495 1.00 96.62 87 LEU A C 1
ATOM 624 O O . LEU A 1 87 ? 8.974 -3.860 -1.163 1.00 96.62 87 LEU A O 1
ATOM 628 N N . GLN A 1 88 ? 7.489 -5.428 -0.522 1.00 97.62 88 GLN A N 1
ATOM 629 C CA . GLN A 1 88 ? 7.975 -6.459 -1.435 1.00 97.62 88 GLN A CA 1
ATOM 630 C C . GLN A 1 88 ? 7.602 -6.140 -2.880 1.00 97.62 88 GLN A C 1
ATOM 632 O O . GLN A 1 88 ? 8.474 -6.190 -3.745 1.00 97.62 88 GLN A O 1
ATOM 637 N N . LEU A 1 89 ? 6.359 -5.721 -3.127 1.00 97.38 89 LEU A N 1
ATOM 638 C CA . LEU A 1 89 ? 5.920 -5.267 -4.442 1.00 97.38 89 LEU A CA 1
ATOM 639 C C . LEU A 1 89 ? 6.862 -4.185 -4.977 1.00 97.38 89 LEU A C 1
ATOM 641 O O . LEU A 1 89 ? 7.340 -4.311 -6.101 1.00 97.38 89 LEU A O 1
ATOM 645 N N . LEU A 1 90 ? 7.176 -3.162 -4.176 1.00 97.62 90 LEU A N 1
ATOM 646 C CA . LEU A 1 90 ? 8.067 -2.073 -4.587 1.00 97.62 90 LEU A CA 1
ATOM 647 C C . LEU A 1 90 ? 9.486 -2.562 -4.913 1.00 97.62 90 LEU A C 1
ATOM 649 O O . LEU A 1 90 ? 10.042 -2.153 -5.930 1.00 97.62 90 LEU A O 1
ATOM 653 N N . ARG A 1 91 ? 10.047 -3.479 -4.109 1.00 98.31 91 ARG A N 1
ATOM 654 C CA . ARG A 1 91 ? 11.353 -4.105 -4.396 1.00 98.31 91 ARG A CA 1
ATOM 655 C C . ARG A 1 91 ? 11.341 -4.871 -5.715 1.00 98.31 91 ARG A C 1
ATOM 657 O O . ARG A 1 91 ? 12.269 -4.747 -6.510 1.00 98.31 91 ARG A O 1
ATOM 664 N N . ASP A 1 92 ? 10.288 -5.639 -5.965 1.00 98.31 92 ASP A N 1
ATOM 665 C CA . ASP A 1 92 ? 10.190 -6.413 -7.197 1.00 98.31 92 ASP A CA 1
ATOM 666 C C . ASP A 1 92 ? 10.056 -5.496 -8.420 1.00 98.31 92 ASP A C 1
ATOM 668 O O . ASP A 1 92 ? 10.642 -5.775 -9.463 1.00 98.31 92 ASP A O 1
ATOM 672 N N . ARG A 1 93 ? 9.312 -4.385 -8.301 1.00 97.50 93 ARG A N 1
ATOM 673 C CA . ARG A 1 93 ? 9.161 -3.403 -9.386 1.00 97.50 93 ARG A CA 1
ATOM 674 C C . ARG A 1 93 ? 10.464 -2.664 -9.671 1.00 97.50 93 ARG A C 1
ATOM 676 O O . ARG A 1 93 ? 10.795 -2.487 -10.838 1.00 97.50 93 ARG A O 1
ATOM 683 N N . GLU A 1 94 ? 11.229 -2.288 -8.653 1.00 98.25 94 GLU A N 1
ATOM 684 C CA . GLU A 1 94 ? 12.588 -1.754 -8.822 1.00 98.25 94 GLU A CA 1
ATOM 685 C C . GLU A 1 94 ? 13.470 -2.744 -9.605 1.00 98.25 94 GLU A C 1
ATOM 687 O O . GLU A 1 94 ? 14.073 -2.398 -10.624 1.00 98.25 94 GLU A O 1
ATOM 692 N N . GLN A 1 95 ? 13.463 -4.013 -9.189 1.00 98.31 95 GLN A N 1
ATOM 693 C CA . GLN A 1 95 ? 14.246 -5.067 -9.823 1.00 98.31 95 GLN A CA 1
ATOM 694 C C . GLN A 1 95 ? 13.808 -5.363 -11.267 1.00 98.31 95 GLN A C 1
ATOM 696 O O . GLN A 1 95 ? 14.663 -5.675 -12.104 1.00 98.31 95 GLN A O 1
ATOM 701 N N . ASP A 1 96 ? 12.511 -5.262 -11.571 1.00 97.50 96 ASP A N 1
ATOM 702 C CA . ASP A 1 96 ? 11.976 -5.409 -12.927 1.00 97.50 96 ASP A CA 1
ATOM 703 C C . ASP A 1 96 ? 12.580 -4.354 -13.874 1.00 97.50 96 ASP A C 1
ATOM 705 O O . ASP A 1 96 ? 12.994 -4.708 -14.975 1.00 97.50 96 ASP A O 1
ATOM 709 N N . HIS A 1 97 ? 12.728 -3.094 -13.442 1.00 97.38 97 HIS A N 1
ATOM 710 C CA . HIS A 1 97 ? 13.341 -2.037 -14.263 1.00 97.38 97 HIS A CA 1
ATOM 711 C C . HIS A 1 97 ? 14.852 -2.223 -14.443 1.00 97.38 97 HIS A C 1
ATOM 713 O O . HIS A 1 97 ? 15.369 -2.028 -15.545 1.00 97.38 97 HIS A O 1
ATOM 719 N N . LEU A 1 98 ? 15.563 -2.657 -13.393 1.00 97.94 98 LEU A N 1
ATOM 720 C CA . LEU A 1 98 ? 16.985 -3.014 -13.496 1.00 97.94 98 LEU A CA 1
ATOM 721 C C . LEU A 1 98 ? 17.198 -4.115 -14.549 1.00 97.94 98 LEU A C 1
ATOM 723 O O . LEU A 1 98 ? 18.084 -4.013 -15.399 1.00 97.94 98 LEU A O 1
ATOM 727 N N . ARG A 1 99 ? 16.357 -5.159 -14.516 1.00 97.94 99 ARG A N 1
ATOM 728 C CA . ARG A 1 99 ? 16.391 -6.260 -15.493 1.00 97.94 99 ARG A CA 1
ATOM 729 C C . ARG A 1 99 ? 16.001 -5.790 -16.885 1.00 97.94 99 ARG A C 1
ATOM 731 O O . ARG A 1 99 ? 16.627 -6.215 -17.846 1.00 97.94 99 ARG A O 1
ATOM 738 N N . TRP A 1 100 ? 15.008 -4.912 -16.991 1.00 97.94 100 TRP A N 1
ATOM 739 C CA . TRP A 1 100 ? 14.552 -4.368 -18.266 1.00 97.94 100 TRP A CA 1
ATOM 740 C C . TRP A 1 100 ? 15.679 -3.637 -19.005 1.00 97.94 100 TRP A C 1
ATOM 742 O O . TRP A 1 100 ? 15.915 -3.919 -20.178 1.00 97.94 100 TRP A O 1
ATOM 752 N N . LEU A 1 101 ? 16.442 -2.774 -18.318 1.00 97.62 101 LEU A N 1
ATOM 753 C CA . LEU A 1 101 ? 17.562 -2.061 -18.947 1.00 97.62 101 LEU A CA 1
ATOM 754 C C . LEU A 1 101 ? 18.731 -3.001 -19.281 1.00 97.62 101 LEU A C 1
ATOM 756 O O . LEU A 1 101 ? 19.366 -2.858 -20.331 1.00 97.62 101 LEU A O 1
ATOM 760 N N . ALA A 1 102 ? 19.011 -3.975 -18.410 1.00 97.81 102 ALA A N 1
ATOM 761 C CA . ALA A 1 102 ? 20.029 -4.992 -18.667 1.00 97.81 102 ALA A CA 1
ATOM 762 C C . ALA A 1 102 ? 19.688 -5.828 -19.912 1.00 97.81 102 ALA A C 1
ATOM 764 O O . ALA A 1 102 ? 20.550 -6.051 -20.758 1.00 97.81 102 ALA A O 1
ATOM 765 N N . GLU A 1 103 ? 18.423 -6.219 -20.056 1.00 97.94 103 GLU A N 1
ATOM 766 C CA . GLU A 1 103 ? 17.901 -6.965 -21.201 1.00 97.94 103 GLU A CA 1
ATOM 767 C C . GLU A 1 103 ? 17.921 -6.130 -22.488 1.00 97.94 103 GLU A C 1
ATOM 769 O O . GLU A 1 103 ? 18.319 -6.629 -23.541 1.00 97.94 103 GLU A O 1
ATOM 774 N N . LEU A 1 104 ? 17.582 -4.838 -22.412 1.00 97.50 104 LEU A N 1
ATOM 775 C CA . LEU A 1 104 ? 17.691 -3.932 -23.558 1.00 97.50 104 LEU A CA 1
ATOM 776 C C . LEU A 1 104 ? 19.151 -3.816 -24.016 1.00 97.50 104 LEU A C 1
ATOM 778 O O . LEU A 1 104 ? 19.439 -3.944 -25.204 1.00 97.50 104 LEU A O 1
ATOM 782 N N . THR A 1 105 ? 20.085 -3.688 -23.073 1.00 97.75 105 THR A N 1
ATOM 783 C CA . THR A 1 105 ? 21.530 -3.665 -23.352 1.00 97.75 105 THR A CA 1
ATOM 784 C C . THR A 1 105 ? 22.025 -4.974 -23.962 1.00 97.75 105 THR A C 1
ATOM 786 O O . THR A 1 105 ? 22.769 -4.947 -24.943 1.00 97.75 105 THR A O 1
ATOM 789 N N . ALA A 1 106 ? 21.604 -6.121 -23.423 1.00 97.56 106 ALA A N 1
ATOM 790 C CA . ALA A 1 106 ? 21.946 -7.431 -23.969 1.00 97.56 106 ALA A CA 1
ATOM 791 C C . ALA A 1 106 ? 21.419 -7.596 -25.402 1.00 97.56 106 ALA A C 1
ATOM 793 O O . ALA A 1 106 ? 22.165 -8.021 -26.279 1.00 97.56 106 ALA A O 1
ATOM 794 N N . SER A 1 107 ? 20.185 -7.153 -25.673 1.00 97.19 107 SER A N 1
ATOM 795 C CA . SER A 1 107 ? 19.583 -7.239 -27.009 1.00 97.19 107 SER A CA 1
ATOM 796 C C . SER A 1 107 ? 20.368 -6.477 -28.084 1.00 97.19 107 SER A C 1
ATOM 798 O O . SER A 1 107 ? 20.443 -6.931 -29.224 1.00 97.19 107 SER A O 1
ATOM 800 N N . VAL A 1 108 ? 20.998 -5.353 -27.718 1.00 96.50 108 VAL A N 1
ATOM 801 C CA . VAL A 1 108 ? 21.877 -4.585 -28.614 1.00 96.50 108 VAL A CA 1
ATOM 802 C C . VAL A 1 108 ? 23.195 -5.321 -28.843 1.00 96.50 108 VAL A C 1
ATOM 804 O O . VAL A 1 108 ? 23.641 -5.420 -29.981 1.00 96.50 108 VAL A O 1
ATOM 807 N N . ARG A 1 109 ? 23.819 -5.846 -27.779 1.00 95.81 109 ARG A N 1
ATOM 808 C CA . ARG A 1 109 ? 25.114 -6.549 -27.865 1.00 95.81 109 ARG A CA 1
ATOM 809 C C . ARG A 1 109 ? 25.036 -7.841 -28.670 1.00 95.81 109 ARG A C 1
ATOM 811 O O . ARG A 1 109 ? 25.973 -8.171 -29.384 1.00 95.81 109 ARG A O 1
ATOM 818 N N . GLU A 1 110 ? 23.938 -8.566 -28.515 1.00 95.62 110 GLU A N 1
ATOM 819 C CA . GLU A 1 110 ? 23.691 -9.860 -29.158 1.00 95.62 110 GLU A CA 1
ATOM 820 C C . GLU A 1 110 ? 23.007 -9.718 -30.526 1.00 95.62 110 GLU A C 1
ATOM 822 O O . GLU A 1 110 ? 22.708 -10.721 -31.166 1.00 95.62 110 GLU A O 1
ATOM 827 N N . ASP A 1 111 ? 22.725 -8.485 -30.954 1.00 93.06 111 ASP A N 1
ATOM 828 C CA . ASP A 1 111 ? 22.002 -8.159 -32.184 1.00 93.06 111 ASP A CA 1
ATOM 829 C C . ASP A 1 111 ? 20.670 -8.920 -32.360 1.00 93.06 111 ASP A C 1
ATOM 831 O O . ASP A 1 111 ? 20.300 -9.378 -33.439 1.00 93.06 111 ASP A O 1
ATOM 835 N N . ARG A 1 112 ? 19.879 -9.017 -31.287 1.00 94.56 112 ARG A N 1
ATOM 836 C CA . ARG A 1 112 ? 18.574 -9.705 -31.284 1.00 94.56 112 ARG A CA 1
ATOM 837 C C . ARG A 1 112 ? 17.420 -8.757 -31.002 1.00 94.56 112 ARG A C 1
ATOM 839 O O . ARG A 1 112 ? 17.611 -7.687 -30.433 1.00 94.56 112 ARG A O 1
ATOM 846 N N . ALA A 1 113 ? 16.202 -9.127 -31.386 1.00 92.06 113 ALA A N 1
ATOM 847 C CA . ALA A 1 113 ? 15.021 -8.325 -31.067 1.00 92.06 113 ALA A CA 1
ATOM 848 C C . ALA A 1 113 ? 14.839 -8.170 -29.542 1.00 92.06 113 ALA A C 1
ATOM 850 O O . ALA A 1 113 ? 15.093 -9.104 -28.775 1.00 92.06 113 ALA A O 1
ATOM 851 N N . PHE A 1 114 ? 14.388 -6.991 -29.109 1.00 95.62 114 PHE A N 1
ATOM 852 C CA . PHE A 1 114 ? 14.018 -6.745 -27.717 1.00 95.62 114 PHE A CA 1
ATOM 853 C C . PHE A 1 114 ? 12.604 -7.276 -27.458 1.00 95.62 114 PHE A C 1
ATOM 855 O O . PHE A 1 114 ? 11.670 -6.929 -28.177 1.00 95.62 114 PHE A O 1
ATOM 862 N N . GLY A 1 115 ? 12.456 -8.146 -26.455 1.00 91.62 115 GLY A N 1
ATOM 863 C CA . GLY A 1 115 ? 11.219 -8.902 -26.228 1.00 91.62 115 GLY A CA 1
ATOM 864 C C . GLY A 1 115 ? 10.324 -8.395 -25.095 1.00 91.62 115 GLY A C 1
ATOM 865 O O . GLY A 1 115 ? 9.247 -8.952 -24.889 1.00 91.62 115 GLY A O 1
ATOM 866 N N . LEU A 1 116 ? 10.749 -7.388 -24.325 1.00 94.38 116 LEU A N 1
ATOM 867 C CA . LEU A 1 116 ? 9.967 -6.881 -23.192 1.00 94.38 116 LEU A CA 1
ATOM 868 C C . LEU A 1 116 ? 9.042 -5.732 -23.606 1.00 94.38 116 LEU A C 1
ATOM 870 O O . LEU A 1 116 ? 9.259 -5.051 -24.605 1.00 94.38 116 LEU A O 1
ATOM 874 N N . ALA A 1 117 ? 8.008 -5.493 -22.796 1.00 92.31 117 ALA A N 1
ATOM 875 C CA . ALA A 1 117 ? 7.075 -4.395 -23.017 1.00 92.31 117 ALA A CA 1
ATOM 876 C C . ALA A 1 117 ? 7.787 -3.032 -22.951 1.00 92.31 117 ALA A C 1
ATOM 878 O O . ALA A 1 117 ? 8.508 -2.743 -21.993 1.00 92.31 117 ALA A O 1
ATOM 879 N N . THR A 1 118 ? 7.540 -2.188 -23.950 1.00 94.00 118 THR A N 1
ATOM 880 C CA . THR A 1 118 ? 8.077 -0.822 -24.043 1.00 94.00 118 THR A CA 1
ATOM 881 C C . THR A 1 118 ? 7.084 0.233 -23.564 1.00 94.00 118 THR A C 1
ATOM 883 O O . THR A 1 118 ? 7.496 1.316 -23.189 1.00 94.00 118 THR A O 1
ATOM 886 N N . ASP A 1 119 ? 5.789 -0.082 -23.503 1.00 94.06 119 ASP A N 1
ATOM 887 C CA . ASP A 1 119 ? 4.766 0.824 -22.978 1.00 94.06 119 ASP A CA 1
ATOM 888 C C . ASP A 1 119 ? 4.837 0.889 -21.436 1.00 94.06 119 ASP A C 1
ATOM 890 O O . ASP A 1 119 ? 4.609 -0.141 -20.780 1.00 94.06 119 ASP A O 1
ATOM 894 N N . PRO A 1 120 ? 5.086 2.073 -20.836 1.00 94.00 120 PRO A N 1
ATOM 895 C CA . PRO A 1 120 ? 5.191 2.219 -19.386 1.00 94.00 120 PRO A CA 1
ATOM 896 C C . PRO A 1 120 ? 3.892 1.844 -18.664 1.00 94.00 120 PRO A C 1
ATOM 898 O O . PRO A 1 120 ? 3.929 1.382 -17.528 1.00 94.00 120 PRO A O 1
ATOM 901 N N . ARG A 1 121 ? 2.719 1.960 -19.302 1.00 94.88 121 ARG A N 1
ATOM 902 C CA . ARG A 1 121 ? 1.438 1.585 -18.675 1.00 94.88 121 ARG A CA 1
ATOM 903 C C . ARG A 1 121 ? 1.211 0.079 -18.636 1.00 94.88 121 ARG A C 1
ATOM 905 O O . ARG A 1 121 ? 0.399 -0.397 -17.846 1.00 94.88 121 ARG A O 1
ATOM 912 N N . LYS A 1 122 ? 1.914 -0.676 -19.484 1.00 94.38 122 LYS A N 1
ATOM 913 C CA . LYS A 1 122 ? 1.777 -2.136 -19.582 1.00 94.38 122 LYS A CA 1
ATOM 914 C C . LYS A 1 122 ? 2.758 -2.885 -18.693 1.00 94.38 122 LYS A C 1
ATOM 916 O O . LYS A 1 122 ? 2.553 -4.079 -18.473 1.00 94.38 122 LYS A O 1
ATOM 921 N N . CYS A 1 123 ? 3.791 -2.235 -18.160 1.00 94.56 123 CYS A N 1
ATOM 922 C CA . CYS A 1 123 ? 4.682 -2.879 -17.202 1.00 94.56 123 CYS A CA 1
ATOM 923 C C . CYS A 1 123 ? 3.952 -3.125 -15.863 1.00 94.56 123 CYS A C 1
ATOM 925 O O . CYS A 1 123 ? 2.974 -2.450 -15.532 1.00 94.56 123 CYS A O 1
ATOM 927 N N . LYS A 1 124 ? 4.420 -4.099 -15.070 1.00 95.81 124 LYS A N 1
ATOM 928 C CA . LYS A 1 124 ? 3.784 -4.455 -13.784 1.00 95.81 124 LYS A CA 1
ATOM 929 C C . LYS A 1 124 ? 3.708 -3.265 -12.822 1.00 95.81 124 LYS A C 1
ATOM 931 O O . LYS A 1 124 ? 2.749 -3.156 -12.065 1.00 95.81 124 LYS A O 1
ATOM 936 N N . PHE A 1 125 ? 4.711 -2.383 -12.850 1.00 96.69 125 PHE A N 1
ATOM 937 C CA . PHE A 1 125 ? 4.710 -1.165 -12.041 1.00 96.69 125 PHE A CA 1
ATOM 938 C C . PHE A 1 125 ? 3.663 -0.174 -12.535 1.00 96.69 125 PHE A C 1
ATOM 940 O O . PHE A 1 125 ? 2.875 0.284 -11.725 1.00 96.69 125 PHE A O 1
ATOM 947 N N . GLY A 1 126 ? 3.595 0.098 -13.840 1.00 95.44 126 GLY A N 1
ATOM 948 C CA . GLY A 1 126 ? 2.603 0.994 -14.431 1.00 95.44 126 GLY A CA 1
ATOM 949 C C . GLY A 1 126 ? 1.172 0.550 -14.148 1.00 95.44 126 GLY A C 1
ATOM 950 O O . GLY A 1 126 ? 0.361 1.351 -13.692 1.00 95.44 126 GLY A O 1
ATOM 951 N N . GLN A 1 127 ? 0.869 -0.738 -14.326 1.00 96.12 127 GLN A N 1
ATOM 952 C CA . GLN A 1 127 ? -0.457 -1.285 -14.011 1.00 96.12 127 GLN A CA 1
ATOM 953 C C . GLN A 1 127 ? -0.838 -1.045 -12.544 1.00 96.12 127 GLN A C 1
ATOM 955 O O . GLN A 1 127 ? -1.934 -0.564 -12.257 1.00 96.12 127 GLN A O 1
ATOM 960 N N . TRP A 1 128 ? 0.083 -1.333 -11.619 1.00 96.38 128 TRP A N 1
ATOM 961 C CA . TRP A 1 128 ? -0.117 -1.064 -10.197 1.00 96.38 128 TRP A CA 1
ATOM 962 C C . TRP A 1 128 ? -0.246 0.438 -9.914 1.00 96.38 128 TRP A C 1
ATOM 964 O O . TRP A 1 128 ? -1.179 0.847 -9.236 1.00 96.38 12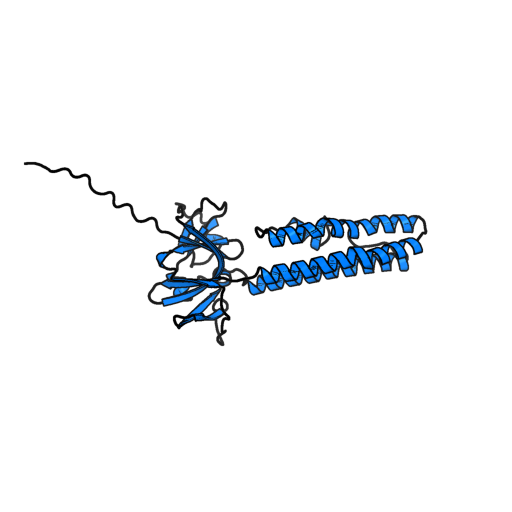8 TRP A O 1
ATOM 974 N N . TYR A 1 129 ? 0.634 1.261 -10.481 1.00 95.50 129 TYR A N 1
ATOM 975 C CA . TYR A 1 129 ? 0.695 2.707 -10.286 1.00 95.50 129 TYR A CA 1
ATOM 976 C C . TYR A 1 129 ? -0.627 3.388 -10.651 1.00 95.50 129 TYR A C 1
ATOM 978 O O . TYR A 1 129 ? -1.184 4.138 -9.852 1.00 95.50 129 TYR A O 1
ATOM 986 N N . TYR A 1 130 ? -1.192 3.068 -11.819 1.00 93.56 130 TYR A N 1
ATOM 987 C CA . TYR A 1 130 ? -2.461 3.657 -12.255 1.00 93.56 130 TYR A CA 1
ATOM 988 C C . TYR A 1 130 ? -3.686 3.080 -11.534 1.00 93.56 130 TYR A C 1
ATOM 990 O O . TYR A 1 130 ? -4.735 3.734 -11.513 1.00 93.56 130 TYR A O 1
ATOM 998 N N . ALA A 1 131 ? -3.578 1.899 -10.919 1.00 93.75 131 ALA A N 1
ATOM 999 C CA . ALA A 1 131 ? -4.634 1.306 -10.097 1.00 93.75 131 ALA A CA 1
ATOM 1000 C C . ALA A 1 131 ? -4.579 1.759 -8.626 1.00 93.75 131 ALA A C 1
ATOM 1002 O O . ALA A 1 131 ? -5.616 1.822 -7.966 1.00 93.75 131 ALA A O 1
ATOM 1003 N N . PHE A 1 132 ? -3.395 2.096 -8.112 1.00 92.38 132 PHE A N 1
ATOM 1004 C CA . PHE A 1 132 ? -3.173 2.426 -6.708 1.00 92.38 132 PHE A CA 1
ATOM 1005 C C . PHE A 1 132 ? -3.836 3.752 -6.320 1.00 92.38 132 PHE A C 1
ATOM 1007 O O . PHE A 1 132 ? -3.815 4.735 -7.065 1.00 92.38 132 PHE A O 1
ATOM 1014 N N . ARG A 1 133 ? -4.452 3.786 -5.137 1.00 86.50 133 ARG A N 1
ATOM 1015 C CA . ARG A 1 133 ? -5.126 4.966 -4.584 1.00 86.50 133 ARG A CA 1
ATOM 1016 C C . ARG A 1 133 ? -4.693 5.152 -3.137 1.00 86.50 133 ARG A C 1
ATOM 1018 O O . ARG A 1 133 ? -4.605 4.181 -2.394 1.00 86.50 133 ARG A O 1
ATOM 1025 N N . THR A 1 134 ? -4.437 6.399 -2.755 1.00 87.00 134 THR A N 1
ATOM 1026 C CA . THR A 1 134 ? -4.099 6.771 -1.380 1.00 87.00 134 THR A CA 1
ATOM 1027 C C . THR A 1 134 ? -4.611 8.169 -1.053 1.00 87.00 134 THR A C 1
ATOM 1029 O O . THR A 1 134 ? -4.503 9.092 -1.868 1.00 87.00 134 THR A O 1
ATOM 1032 N N . ASP A 1 135 ? -5.129 8.328 0.160 1.00 83.00 135 ASP A N 1
ATOM 1033 C CA . ASP A 1 135 ? -5.512 9.628 0.711 1.00 83.00 135 ASP A CA 1
ATOM 1034 C C . ASP A 1 135 ? -4.323 10.345 1.377 1.00 83.00 135 ASP A C 1
ATOM 1036 O O . ASP A 1 135 ? -4.380 11.554 1.590 1.00 83.00 135 ASP A O 1
ATOM 1040 N N . ASP A 1 136 ? -3.208 9.643 1.608 1.00 86.44 136 ASP A N 1
ATOM 1041 C CA . ASP A 1 136 ? -1.971 10.214 2.146 1.00 86.44 136 ASP A CA 1
ATOM 1042 C C . ASP A 1 136 ? -1.307 11.140 1.112 1.00 86.44 136 ASP A C 1
ATOM 1044 O O . ASP A 1 136 ? -0.831 10.706 0.056 1.00 86.44 136 ASP A O 1
ATOM 1048 N N . ALA A 1 137 ? -1.294 12.440 1.418 1.00 90.12 137 ALA A N 1
ATOM 1049 C CA . ALA A 1 137 ? -0.735 13.473 0.554 1.00 90.12 137 ALA A CA 1
ATOM 1050 C C . ALA A 1 137 ? 0.788 13.350 0.375 1.00 90.12 137 ALA A C 1
ATOM 1052 O O . ALA A 1 137 ? 1.294 13.658 -0.704 1.00 90.12 137 ALA A O 1
ATOM 1053 N N . VAL A 1 138 ? 1.512 12.877 1.397 1.00 91.75 138 VAL A N 1
ATOM 1054 C CA . VAL A 1 138 ? 2.965 12.664 1.330 1.00 91.75 138 VAL A CA 1
ATOM 1055 C C . VAL A 1 138 ? 3.258 11.500 0.392 1.00 91.75 138 VAL A C 1
ATOM 1057 O O . VAL A 1 138 ? 4.042 11.645 -0.545 1.00 91.75 138 VAL A O 1
ATOM 1060 N N . LEU A 1 139 ? 2.572 10.368 0.580 1.00 92.12 139 LEU A N 1
ATOM 1061 C CA . LEU A 1 139 ? 2.737 9.196 -0.281 1.00 92.12 139 LEU A CA 1
ATOM 1062 C C . LEU A 1 139 ? 2.384 9.505 -1.742 1.00 92.12 139 LEU A C 1
ATOM 1064 O O . LEU A 1 139 ? 3.082 9.075 -2.660 1.00 92.12 139 LEU A O 1
ATOM 1068 N N . ARG A 1 140 ? 1.309 10.269 -1.963 1.00 93.75 140 ARG A N 1
ATOM 1069 C CA . ARG A 1 140 ? 0.888 10.704 -3.299 1.00 93.75 140 ARG A CA 1
ATOM 1070 C C . ARG A 1 140 ? 1.952 11.559 -3.980 1.00 93.75 140 ARG A C 1
ATOM 1072 O O . ARG A 1 140 ? 2.299 11.277 -5.123 1.00 93.75 140 ARG A O 1
ATOM 1079 N N . GLY A 1 141 ? 2.498 12.544 -3.265 1.00 94.06 141 GLY A N 1
ATOM 1080 C CA . GLY A 1 141 ? 3.560 13.402 -3.784 1.00 94.06 141 GLY A CA 1
ATOM 1081 C C . GLY A 1 141 ? 4.808 12.613 -4.183 1.00 94.06 141 GLY A C 1
ATOM 1082 O O . GLY A 1 141 ? 5.387 12.877 -5.232 1.00 94.06 141 GLY A O 1
ATOM 1083 N N . GLU A 1 142 ? 5.192 11.594 -3.409 1.00 94.25 142 GLU A N 1
ATOM 1084 C CA . GLU A 1 142 ? 6.321 10.729 -3.776 1.00 94.25 142 GLU A CA 1
ATOM 1085 C C . GLU A 1 142 ? 6.038 9.878 -5.019 1.00 94.25 142 GLU A C 1
ATOM 1087 O O . GLU A 1 142 ? 6.904 9.746 -5.882 1.00 94.25 142 GLU A O 1
ATOM 1092 N N . LEU A 1 143 ? 4.823 9.340 -5.155 1.00 94.94 143 LEU A N 1
ATOM 1093 C CA . LEU A 1 143 ? 4.429 8.544 -6.321 1.00 94.94 143 LEU A CA 1
ATOM 1094 C C . LEU A 1 143 ? 4.413 9.367 -7.617 1.00 94.94 143 LEU A C 1
ATOM 1096 O O . LEU A 1 143 ? 4.855 8.885 -8.657 1.00 94.94 143 LEU A O 1
ATOM 1100 N N . GLU A 1 144 ? 3.953 10.617 -7.582 1.00 95.50 144 GLU A N 1
ATOM 1101 C CA . GLU A 1 144 ? 3.915 11.497 -8.762 1.00 95.50 144 GLU A CA 1
ATOM 1102 C C . GLU A 1 144 ? 5.304 11.731 -9.382 1.00 95.50 144 GLU A C 1
ATOM 1104 O O . GLU A 1 144 ? 5.430 11.901 -10.598 1.00 95.50 144 GLU A O 1
ATOM 1109 N N . ARG A 1 145 ? 6.369 11.656 -8.575 1.00 96.50 145 ARG A N 1
ATOM 1110 C CA . ARG A 1 145 ? 7.757 11.825 -9.035 1.00 96.50 145 ARG A CA 1
ATOM 1111 C C . ARG A 1 145 ? 8.225 10.701 -9.960 1.00 96.50 145 ARG A C 1
ATOM 1113 O O . ARG A 1 145 ? 9.189 10.906 -10.691 1.00 96.50 145 ARG A O 1
ATOM 1120 N N . PHE A 1 146 ? 7.555 9.547 -9.960 1.00 97.06 146 PHE A N 1
ATOM 1121 C CA . PHE A 1 146 ? 7.917 8.411 -10.810 1.00 97.06 146 PHE A CA 1
ATOM 1122 C C . PHE A 1 146 ? 7.502 8.596 -12.269 1.00 97.06 146 PHE A C 1
ATOM 1124 O O . PHE A 1 146 ? 8.198 8.083 -13.139 1.00 97.06 146 PHE A O 1
ATOM 1131 N N . GLU A 1 147 ? 6.410 9.315 -12.560 1.00 94.38 147 GLU A N 1
ATOM 1132 C CA . GLU A 1 147 ? 5.782 9.329 -13.896 1.00 94.38 147 GLU A CA 1
ATOM 1133 C C . GLU A 1 147 ? 6.781 9.712 -14.998 1.00 94.38 147 GLU A C 1
ATOM 1135 O O . GLU A 1 147 ? 6.933 9.001 -15.993 1.00 94.38 147 GLU A O 1
ATOM 1140 N N . LYS A 1 148 ? 7.514 10.815 -14.795 1.00 95.88 148 LYS A N 1
ATOM 1141 C CA . LYS A 1 148 ? 8.491 11.325 -15.767 1.00 95.88 148 LYS A CA 1
ATOM 1142 C C . LYS A 1 148 ? 9.681 10.376 -15.984 1.00 95.88 148 LYS A C 1
ATOM 1144 O O . LYS A 1 148 ? 9.886 9.981 -17.132 1.00 95.88 148 LYS A O 1
ATOM 1149 N N . PRO A 1 149 ? 10.470 9.998 -14.956 1.00 96.00 149 PRO A N 1
ATOM 1150 C CA . PRO A 1 149 ? 11.610 9.102 -15.154 1.00 96.00 149 PRO A CA 1
ATOM 1151 C C . PRO A 1 149 ? 11.189 7.703 -15.629 1.00 96.00 149 PRO A C 1
ATOM 1153 O O . PRO A 1 149 ? 11.881 7.110 -16.453 1.00 96.00 149 PRO A O 1
ATOM 1156 N N . HIS A 1 150 ? 10.036 7.191 -15.192 1.00 96.19 150 HIS A N 1
ATOM 1157 C CA . HIS A 1 150 ? 9.508 5.903 -15.647 1.00 96.19 150 HIS A CA 1
ATOM 1158 C C . HIS A 1 150 ? 9.162 5.917 -17.143 1.00 96.19 150 HIS A C 1
ATOM 1160 O O . HIS A 1 150 ? 9.605 5.037 -17.885 1.00 96.19 150 HIS A O 1
ATOM 1166 N N . ALA A 1 151 ? 8.435 6.939 -17.609 1.00 96.00 151 ALA A N 1
ATOM 1167 C CA . ALA A 1 151 ? 8.135 7.099 -19.030 1.00 96.00 151 ALA A CA 1
ATOM 1168 C C . ALA A 1 151 ? 9.414 7.266 -19.869 1.00 96.00 151 ALA A C 1
ATOM 1170 O O . ALA A 1 151 ? 9.520 6.687 -20.949 1.00 96.00 151 ALA A O 1
ATOM 1171 N N . ALA A 1 152 ? 10.404 8.004 -19.352 1.00 96.12 152 ALA A N 1
ATOM 1172 C CA . ALA A 1 152 ? 11.682 8.214 -20.026 1.00 96.12 152 ALA A CA 1
ATOM 1173 C C . ALA A 1 152 ? 12.493 6.918 -20.190 1.00 96.12 152 ALA A C 1
ATOM 1175 O O . ALA A 1 152 ? 13.028 6.687 -21.269 1.00 96.12 152 ALA A O 1
ATOM 1176 N N . ILE A 1 153 ? 12.554 6.047 -19.170 1.00 95.19 153 ILE A N 1
ATOM 1177 C CA . ILE A 1 153 ? 13.230 4.741 -19.296 1.00 95.19 153 ILE A CA 1
ATOM 1178 C C . ILE A 1 153 ? 12.587 3.903 -20.399 1.00 95.19 153 ILE A C 1
ATOM 1180 O O . ILE A 1 153 ? 13.285 3.325 -21.225 1.00 95.19 153 ILE A O 1
ATOM 1184 N N . HIS A 1 154 ? 11.260 3.859 -20.435 1.00 95.25 154 HIS A N 1
ATOM 1185 C CA . HIS A 1 154 ? 10.528 3.066 -21.414 1.00 95.25 154 HIS A CA 1
ATOM 1186 C C . HIS A 1 154 ? 10.680 3.592 -22.852 1.00 95.25 154 HIS A C 1
ATOM 1188 O O . HIS A 1 154 ? 10.807 2.794 -23.783 1.00 95.25 154 HIS A O 1
ATOM 1194 N N . ALA A 1 155 ? 10.784 4.913 -23.028 1.00 95.88 155 ALA A N 1
ATOM 1195 C CA . ALA A 1 155 ? 11.057 5.542 -24.321 1.00 95.88 155 ALA A CA 1
ATOM 1196 C C . ALA A 1 155 ? 12.444 5.192 -24.904 1.00 95.88 155 ALA A C 1
ATOM 1198 O O . ALA A 1 155 ? 12.632 5.273 -26.118 1.00 95.88 155 ALA A O 1
ATOM 1199 N N . LEU A 1 156 ? 13.402 4.740 -24.078 1.00 95.31 156 LEU A N 1
ATOM 1200 C CA . LEU A 1 156 ? 14.729 4.316 -24.555 1.00 95.31 156 LEU A CA 1
ATOM 1201 C C . LEU A 1 156 ? 14.649 3.159 -25.549 1.00 95.31 156 LEU A C 1
ATOM 1203 O O . LEU A 1 156 ? 15.523 3.034 -26.402 1.00 95.31 156 LEU A O 1
ATOM 1207 N N . ALA A 1 157 ? 13.628 2.304 -25.453 1.00 94.44 157 ALA A N 1
ATOM 1208 C CA . ALA A 1 157 ? 13.484 1.190 -26.380 1.00 94.44 157 ALA A CA 1
ATOM 1209 C C . ALA A 1 157 ? 13.274 1.673 -27.824 1.00 94.44 157 ALA A C 1
ATOM 1211 O O . ALA A 1 157 ? 13.871 1.108 -28.741 1.00 94.44 157 ALA A O 1
ATOM 1212 N N . ASP A 1 158 ? 12.495 2.741 -28.017 1.00 93.94 158 ASP A N 1
ATOM 1213 C CA . ASP A 1 158 ? 12.240 3.322 -29.338 1.00 93.94 158 ASP A CA 1
ATOM 1214 C C . ASP A 1 158 ? 13.498 4.017 -29.884 1.00 93.94 158 ASP A C 1
ATOM 1216 O O . ASP A 1 158 ? 13.861 3.836 -31.050 1.00 93.94 158 ASP A O 1
ATOM 1220 N N . GLU A 1 159 ? 14.218 4.752 -29.028 1.00 94.50 159 GLU A N 1
ATOM 1221 C CA . GLU A 1 159 ? 15.490 5.396 -29.384 1.00 94.50 159 GLU A CA 1
ATOM 1222 C C . GLU A 1 159 ? 16.549 4.360 -29.797 1.00 94.50 159 GLU A C 1
ATOM 1224 O O . GLU A 1 159 ? 17.178 4.473 -30.853 1.00 94.50 159 GLU A O 1
ATOM 1229 N N . VAL A 1 160 ? 16.706 3.297 -29.005 1.00 95.25 160 VAL A N 1
ATOM 1230 C CA . VAL A 1 160 ? 17.653 2.210 -29.278 1.00 95.25 160 VAL A CA 1
ATOM 1231 C C . VAL A 1 160 ? 17.271 1.440 -30.542 1.00 95.25 160 VAL A C 1
ATOM 1233 O O . VAL A 1 160 ? 18.151 1.110 -31.340 1.00 95.25 160 VAL A O 1
ATOM 1236 N N . ALA A 1 161 ? 15.982 1.184 -30.776 1.00 92.56 161 ALA A N 1
ATOM 1237 C CA . ALA A 1 161 ? 15.516 0.534 -32.000 1.00 92.56 161 ALA A CA 1
ATOM 1238 C C . ALA A 1 161 ? 15.850 1.362 -33.257 1.00 92.56 161 ALA A C 1
ATOM 1240 O O . ALA A 1 161 ? 16.304 0.807 -34.267 1.00 92.56 161 ALA A O 1
ATOM 1241 N N . ALA A 1 162 ? 15.702 2.689 -33.188 1.00 92.62 162 ALA A N 1
ATOM 1242 C CA . ALA A 1 162 ? 16.064 3.593 -34.279 1.00 92.62 162 ALA A CA 1
ATOM 1243 C C . ALA A 1 162 ? 17.580 3.598 -34.556 1.00 92.62 162 ALA A C 1
ATOM 1245 O O . ALA A 1 162 ? 18.003 3.543 -35.714 1.00 92.62 162 ALA A O 1
ATOM 1246 N N . LEU A 1 163 ? 18.410 3.610 -33.506 1.00 93.69 163 LEU A N 1
ATOM 1247 C CA . LEU A 1 163 ? 19.872 3.537 -33.637 1.00 93.69 163 LEU A CA 1
ATOM 1248 C C . LEU A 1 163 ? 20.327 2.210 -34.255 1.00 93.69 163 LEU A C 1
ATOM 1250 O O . LEU A 1 163 ? 21.169 2.210 -35.157 1.00 93.69 163 LEU A O 1
ATOM 1254 N N . ARG A 1 164 ? 19.724 1.090 -33.837 1.00 90.62 164 ARG A N 1
ATOM 1255 C CA . ARG A 1 164 ? 20.020 -0.241 -34.389 1.00 90.62 164 ARG A CA 1
ATOM 1256 C C . ARG A 1 164 ? 19.663 -0.367 -35.862 1.00 90.62 164 ARG A C 1
ATOM 1258 O O . ARG A 1 164 ? 20.473 -0.869 -36.632 1.00 90.62 164 ARG A O 1
ATOM 1265 N N . THR A 1 165 ? 18.502 0.146 -36.269 1.00 88.56 165 THR A N 1
ATOM 1266 C CA . THR A 1 165 ? 18.090 0.148 -37.686 1.00 88.56 165 THR A CA 1
ATOM 1267 C C . THR A 1 165 ? 19.071 0.941 -38.559 1.00 88.56 165 THR A C 1
ATOM 1269 O O . THR A 1 165 ? 19.271 0.617 -39.725 1.00 88.56 165 THR A O 1
ATOM 1272 N N . GLY A 1 166 ? 19.735 1.950 -37.986 1.00 87.19 166 GLY A N 1
ATOM 1273 C CA . GLY A 1 166 ? 20.795 2.715 -38.644 1.00 87.19 166 GLY A CA 1
ATOM 1274 C C . GLY A 1 166 ? 22.202 2.111 -38.549 1.00 87.19 166 GLY A C 1
ATOM 1275 O O . GLY A 1 166 ? 23.148 2.789 -38.934 1.00 87.19 166 GLY A O 1
ATOM 1276 N N . GLY A 1 167 ? 22.374 0.900 -38.001 1.00 90.69 167 GLY A N 1
ATOM 1277 C CA . GLY A 1 167 ? 23.687 0.260 -37.822 1.00 90.69 167 GLY A CA 1
ATOM 1278 C C . GLY A 1 167 ? 24.567 0.883 -36.729 1.00 90.69 167 GLY A C 1
ATOM 1279 O O . GLY A 1 167 ? 25.756 0.587 -36.650 1.00 90.69 167 GLY A O 1
ATOM 1280 N N . ARG A 1 168 ? 24.007 1.744 -35.869 1.00 94.50 168 ARG A N 1
ATOM 1281 C CA . ARG A 1 168 ? 24.739 2.530 -34.859 1.00 94.50 168 ARG A CA 1
ATOM 1282 C C . ARG A 1 168 ? 24.696 1.869 -33.479 1.00 94.50 168 ARG A C 1
ATOM 1284 O O . ARG A 1 168 ? 24.225 2.450 -32.502 1.00 94.50 168 ARG A O 1
ATOM 1291 N N . ALA A 1 169 ? 25.164 0.623 -33.402 1.00 93.25 169 ALA A N 1
ATOM 1292 C CA . ALA A 1 169 ? 25.111 -0.173 -32.172 1.00 93.25 169 ALA A CA 1
ATOM 1293 C C . ALA A 1 169 ? 25.961 0.421 -31.030 1.00 93.25 169 ALA A C 1
ATOM 1295 O O . ALA A 1 169 ? 25.527 0.422 -29.880 1.00 93.25 169 ALA A O 1
ATOM 1296 N N . GLU A 1 170 ? 27.139 0.976 -31.333 1.00 94.94 170 GLU A N 1
ATOM 1297 C CA . GLU A 1 170 ? 27.997 1.610 -30.321 1.00 94.94 170 GLU A CA 1
ATOM 1298 C C . GLU A 1 170 ? 27.340 2.849 -29.696 1.00 94.94 170 GLU A C 1
ATOM 1300 O O . GLU A 1 170 ? 27.349 2.999 -28.473 1.00 94.94 170 GLU A O 1
ATOM 1305 N N . GLU A 1 171 ? 26.700 3.698 -30.508 1.00 95.94 171 GLU A N 1
ATOM 1306 C CA . GLU A 1 171 ? 25.932 4.854 -30.020 1.00 95.94 171 GLU A CA 1
ATOM 1307 C C . GLU A 1 171 ? 24.770 4.407 -29.121 1.00 95.94 171 GLU A C 1
ATOM 1309 O O . GLU A 1 171 ? 24.553 4.990 -28.057 1.00 95.94 171 GLU A O 1
ATOM 1314 N N . ALA A 1 172 ? 24.061 3.334 -29.493 1.00 96.25 172 ALA A N 1
ATOM 1315 C CA . ALA A 1 172 ? 22.987 2.774 -28.672 1.00 96.25 172 ALA A CA 1
ATOM 1316 C C . ALA A 1 172 ? 23.494 2.305 -27.298 1.00 96.25 172 ALA A C 1
ATOM 1318 O O . ALA A 1 172 ? 22.863 2.577 -26.276 1.00 96.25 172 ALA A O 1
ATOM 1319 N N . LEU A 1 173 ? 24.664 1.659 -27.244 1.00 96.62 173 LEU A N 1
ATOM 1320 C CA . LEU A 1 173 ? 25.280 1.251 -25.978 1.00 96.62 173 LEU A CA 1
ATOM 1321 C C . LEU A 1 173 ? 25.705 2.453 -25.121 1.00 96.62 173 LEU A C 1
ATOM 1323 O O . LEU A 1 173 ? 25.549 2.410 -23.902 1.00 96.62 173 LEU A O 1
ATOM 1327 N N . GLN A 1 174 ? 26.183 3.542 -25.731 1.00 97.00 174 GLN A N 1
ATOM 1328 C CA . GLN A 1 174 ? 26.504 4.779 -25.007 1.00 97.00 174 GLN A CA 1
ATOM 1329 C C . GLN A 1 174 ? 25.252 5.465 -24.439 1.00 97.00 174 GLN A C 1
ATOM 1331 O O . GLN A 1 174 ? 25.283 5.985 -23.321 1.00 97.00 174 GLN A O 1
ATOM 1336 N N . VAL A 1 175 ? 24.139 5.474 -25.182 1.00 96.81 175 VAL A N 1
ATOM 1337 C CA . VAL A 1 175 ? 22.837 5.959 -24.686 1.00 96.81 175 VAL A CA 1
ATOM 1338 C C . VAL A 1 175 ? 22.387 5.136 -23.479 1.00 96.81 175 VAL A C 1
ATOM 1340 O O . VAL A 1 175 ? 22.061 5.709 -22.440 1.00 96.81 175 VAL A O 1
ATOM 1343 N N . LEU A 1 176 ? 22.447 3.806 -23.576 1.00 97.19 176 LEU A N 1
ATOM 1344 C CA . LEU A 1 176 ? 22.043 2.905 -22.495 1.00 97.19 176 LEU A CA 1
ATOM 1345 C C . LEU A 1 176 ? 22.914 3.045 -21.246 1.00 97.19 176 LEU A C 1
ATOM 1347 O O . LEU A 1 176 ? 22.394 3.033 -20.131 1.00 97.19 176 LEU A O 1
ATOM 1351 N N . GLU A 1 177 ? 24.220 3.243 -21.410 1.00 97.38 177 GLU A N 1
ATOM 1352 C CA . GLU A 1 177 ? 25.121 3.459 -20.279 1.00 97.38 177 GLU A CA 1
ATOM 1353 C C . GLU A 1 177 ? 24.841 4.793 -19.569 1.00 97.38 177 GLU A C 1
ATOM 1355 O O . GLU A 1 177 ? 24.779 4.840 -18.338 1.00 97.38 177 GLU A O 1
ATOM 1360 N N . ARG A 1 178 ? 24.571 5.869 -20.322 1.00 97.00 178 ARG A N 1
ATOM 1361 C CA . ARG A 1 178 ? 24.133 7.149 -19.736 1.00 97.00 178 ARG A CA 1
ATOM 1362 C C . ARG A 1 178 ? 22.790 7.012 -19.022 1.00 97.00 178 ARG A C 1
ATOM 1364 O O . ARG A 1 178 ? 22.633 7.518 -17.912 1.00 97.00 178 ARG A O 1
ATOM 1371 N N . ALA A 1 179 ? 21.837 6.296 -19.616 1.00 96.81 179 ALA A N 1
ATOM 1372 C CA . ALA A 1 179 ? 20.545 6.029 -18.993 1.00 96.81 179 ALA A CA 1
ATOM 1373 C C . ALA A 1 179 ? 20.680 5.216 -17.696 1.00 96.81 179 ALA A C 1
ATOM 1375 O O . ALA A 1 179 ? 19.990 5.504 -16.718 1.00 96.81 179 ALA A O 1
ATOM 1376 N N . ARG A 1 180 ? 21.605 4.248 -17.655 1.00 97.06 180 ARG A N 1
ATOM 1377 C CA . ARG A 1 180 ? 21.920 3.459 -16.457 1.00 97.06 180 ARG A CA 1
ATOM 1378 C C . ARG A 1 180 ? 22.427 4.339 -15.314 1.00 97.06 180 ARG A C 1
ATOM 1380 O O . ARG A 1 180 ? 21.990 4.171 -14.180 1.00 97.06 180 ARG A O 1
ATOM 1387 N N . GLN A 1 181 ? 23.339 5.263 -15.615 1.00 96.50 181 GLN A N 1
ATOM 1388 C CA . GLN A 1 181 ? 23.958 6.152 -14.625 1.00 96.50 181 GLN A CA 1
ATOM 1389 C C . GLN A 1 181 ? 23.056 7.327 -14.210 1.00 96.50 181 GLN A C 1
ATOM 1391 O O . GLN A 1 181 ? 23.224 7.861 -13.117 1.00 96.50 181 GLN A O 1
ATOM 1396 N N . GLY A 1 182 ? 22.116 7.729 -15.068 1.00 96.69 182 GLY A N 1
ATOM 1397 C CA . GLY A 1 182 ? 21.181 8.828 -14.824 1.00 96.69 182 GLY A CA 1
ATOM 1398 C C . GLY A 1 182 ? 19.779 8.343 -14.465 1.00 96.69 182 GLY A C 1
ATOM 1399 O O . GLY A 1 182 ? 19.438 8.222 -13.291 1.00 96.69 182 GLY A O 1
ATOM 1400 N N . LEU A 1 183 ? 18.964 8.066 -15.489 1.00 95.44 183 LEU A N 1
ATOM 1401 C CA . LEU A 1 183 ? 17.531 7.769 -15.354 1.00 95.44 183 LEU A CA 1
ATOM 1402 C C . LEU A 1 183 ? 17.243 6.569 -14.440 1.00 95.44 183 LEU A C 1
ATOM 1404 O O . LEU A 1 183 ? 16.383 6.650 -13.565 1.00 95.44 183 LEU A O 1
ATOM 1408 N N . LEU A 1 184 ? 17.960 5.454 -14.617 1.00 96.56 184 LEU A N 1
ATOM 1409 C CA . LEU A 1 184 ? 17.744 4.258 -13.799 1.00 96.56 184 LEU A CA 1
ATOM 1410 C C . LEU A 1 184 ? 18.202 4.474 -12.353 1.00 96.56 184 LEU A C 1
ATOM 1412 O O . LEU A 1 184 ? 17.504 4.060 -11.431 1.00 96.56 184 LEU A O 1
ATOM 1416 N N . ALA A 1 185 ? 19.334 5.151 -12.147 1.00 97.31 185 ALA A N 1
ATOM 1417 C CA . ALA A 1 185 ? 19.810 5.500 -10.811 1.00 97.31 185 ALA A CA 1
ATOM 1418 C C . ALA A 1 185 ? 18.824 6.429 -10.079 1.00 97.31 185 ALA A C 1
ATOM 1420 O O . ALA A 1 185 ? 18.553 6.235 -8.892 1.00 97.31 185 ALA A O 1
ATOM 1421 N N . GLU A 1 186 ? 18.232 7.396 -10.788 1.00 97.56 186 GLU A N 1
ATOM 1422 C CA . GLU A 1 186 ? 17.161 8.235 -10.251 1.00 97.56 186 GLU A CA 1
ATOM 1423 C C . GLU A 1 186 ? 15.939 7.400 -9.854 1.00 97.56 186 GLU A C 1
ATOM 1425 O O . GLU A 1 186 ? 15.429 7.561 -8.744 1.00 97.56 186 GLU A O 1
ATOM 1430 N N . LEU A 1 187 ? 15.498 6.482 -10.719 1.00 96.62 187 LEU A N 1
ATOM 1431 C CA . LEU A 1 187 ? 14.343 5.631 -10.443 1.00 96.62 187 LEU A CA 1
ATOM 1432 C C . LEU A 1 187 ? 14.571 4.727 -9.219 1.00 96.62 187 LEU A C 1
ATOM 1434 O O . LEU A 1 187 ? 13.689 4.616 -8.370 1.00 96.62 187 LEU A O 1
ATOM 1438 N N . VAL A 1 188 ? 15.759 4.130 -9.084 1.00 97.94 188 VAL A N 1
ATOM 1439 C CA . VAL A 1 188 ? 16.140 3.327 -7.905 1.00 97.94 188 VAL A CA 1
ATOM 1440 C C . VAL A 1 188 ? 16.089 4.172 -6.631 1.00 97.94 188 VAL A C 1
ATOM 1442 O O . VAL A 1 188 ? 15.497 3.753 -5.636 1.00 97.94 188 VAL A O 1
ATOM 1445 N N . ARG A 1 189 ? 16.622 5.400 -6.671 1.00 98.06 189 ARG A N 1
ATOM 1446 C CA . ARG A 1 189 ? 16.551 6.334 -5.538 1.00 98.06 189 ARG A CA 1
ATOM 1447 C C . ARG A 1 189 ? 15.102 6.670 -5.172 1.00 98.06 189 ARG A C 1
ATOM 1449 O O . ARG A 1 189 ? 14.784 6.770 -3.991 1.00 98.06 189 ARG A O 1
ATOM 1456 N N . LEU A 1 190 ? 14.216 6.843 -6.154 1.00 98.00 190 LEU A N 1
ATOM 1457 C CA . LEU A 1 190 ? 12.791 7.073 -5.897 1.00 98.00 190 LEU A CA 1
ATOM 1458 C C . LEU A 1 190 ? 12.130 5.855 -5.231 1.00 98.00 190 LEU A C 1
ATOM 1460 O O . LEU A 1 190 ? 11.369 6.030 -4.281 1.00 98.00 190 LEU A O 1
ATOM 1464 N N . PHE A 1 191 ? 12.440 4.626 -5.662 1.00 98.25 191 PHE A N 1
ATOM 1465 C CA . PHE A 1 191 ? 11.935 3.408 -5.010 1.00 98.25 191 PHE A CA 1
ATOM 1466 C C . PHE A 1 191 ? 12.410 3.267 -3.563 1.00 98.25 191 PHE A C 1
ATOM 1468 O O . PHE A 1 191 ? 11.640 2.834 -2.702 1.00 98.25 191 PHE A O 1
ATOM 1475 N N . GLU A 1 192 ? 13.660 3.619 -3.275 1.00 97.44 192 GLU A N 1
ATOM 1476 C CA . GLU A 1 192 ? 14.184 3.659 -1.909 1.00 97.44 192 GLU A CA 1
ATOM 1477 C C . GLU A 1 192 ? 13.423 4.683 -1.054 1.00 97.44 192 GLU A C 1
ATOM 1479 O O . GLU A 1 192 ? 12.856 4.320 -0.022 1.00 97.44 192 GLU A O 1
ATOM 1484 N N . GLN A 1 193 ? 13.293 5.922 -1.543 1.00 97.00 193 GLN A N 1
ATOM 1485 C CA . GLN A 1 193 ? 12.553 6.989 -0.857 1.00 97.00 193 GLN A CA 1
ATOM 1486 C C . GLN A 1 193 ? 11.099 6.611 -0.577 1.00 97.00 193 GLN A C 1
ATOM 1488 O O . GLN A 1 193 ? 10.601 6.809 0.531 1.00 97.00 193 GLN A O 1
ATOM 1493 N N . LEU A 1 194 ? 10.424 6.018 -1.560 1.00 96.69 194 LEU A N 1
ATOM 1494 C CA . LEU A 1 194 ? 9.046 5.572 -1.415 1.00 96.69 194 LEU A CA 1
ATOM 1495 C C . LEU A 1 194 ? 8.912 4.497 -0.329 1.00 96.69 194 LEU A C 1
ATOM 1497 O O . LEU A 1 194 ? 7.998 4.564 0.491 1.00 96.69 194 LEU A O 1
ATOM 1501 N N . ARG A 1 195 ? 9.830 3.521 -0.287 1.00 97.25 195 ARG A N 1
ATOM 1502 C CA . ARG A 1 195 ? 9.839 2.479 0.754 1.00 97.25 195 ARG A CA 1
ATOM 1503 C C . ARG A 1 195 ? 10.033 3.074 2.147 1.00 97.25 195 ARG A C 1
ATOM 1505 O O . ARG A 1 195 ? 9.396 2.606 3.091 1.00 97.25 195 ARG A O 1
ATOM 1512 N N . ASP A 1 196 ? 10.866 4.098 2.284 1.00 95.75 196 ASP A N 1
ATOM 1513 C CA . ASP A 1 196 ? 11.092 4.765 3.568 1.00 95.75 196 ASP A CA 1
ATOM 1514 C C . ASP A 1 196 ? 9.884 5.584 4.018 1.00 95.75 196 ASP A C 1
ATOM 1516 O O . ASP A 1 196 ? 9.482 5.490 5.180 1.00 95.75 196 ASP A O 1
ATOM 1520 N N . VAL A 1 197 ? 9.233 6.300 3.098 1.00 94.38 197 VAL A N 1
ATOM 1521 C CA . VAL A 1 197 ? 7.980 7.013 3.383 1.00 94.38 197 VAL A CA 1
ATOM 1522 C C . VAL A 1 197 ? 6.879 6.040 3.797 1.00 94.38 197 VAL A C 1
ATOM 1524 O O . VAL A 1 197 ? 6.240 6.250 4.825 1.00 94.38 197 VAL A O 1
ATOM 1527 N N . VAL A 1 198 ? 6.710 4.931 3.074 1.00 93.06 198 VAL A N 1
ATOM 1528 C CA . VAL A 1 198 ? 5.727 3.888 3.408 1.00 93.06 198 VAL A CA 1
ATOM 1529 C C . VAL A 1 198 ? 5.957 3.325 4.818 1.00 93.06 198 VAL A C 1
ATOM 1531 O O . VAL A 1 198 ? 4.999 3.144 5.569 1.00 93.06 198 VAL A O 1
ATOM 1534 N N . ARG A 1 199 ? 7.213 3.102 5.228 1.00 91.88 199 ARG A N 1
ATOM 1535 C CA . ARG A 1 199 ? 7.537 2.671 6.601 1.00 91.88 199 ARG A CA 1
ATOM 1536 C C . ARG A 1 199 ? 7.251 3.753 7.637 1.00 91.88 199 ARG A C 1
ATOM 1538 O O . ARG A 1 199 ? 6.715 3.448 8.697 1.00 91.88 199 ARG A O 1
ATOM 1545 N N . ALA A 1 200 ? 7.619 4.999 7.350 1.00 89.44 200 ALA A N 1
ATOM 1546 C CA . ALA A 1 200 ? 7.481 6.110 8.288 1.00 89.44 200 ALA A CA 1
ATOM 1547 C C . ALA A 1 200 ? 6.014 6.484 8.557 1.00 89.44 200 ALA A C 1
ATOM 1549 O O . ALA A 1 200 ? 5.677 6.865 9.683 1.00 89.44 200 ALA A O 1
ATOM 1550 N N . GLN A 1 201 ? 5.155 6.358 7.541 1.00 85.31 201 GLN A N 1
ATOM 1551 C CA . GLN A 1 201 ? 3.715 6.616 7.641 1.00 85.31 201 GLN A CA 1
ATOM 1552 C C . GLN A 1 201 ? 2.949 5.464 8.306 1.00 85.31 201 GLN A C 1
ATOM 1554 O O . GLN A 1 201 ? 1.840 5.661 8.796 1.00 85.31 201 GLN A O 1
ATOM 1559 N N . HIS A 1 202 ? 3.533 4.264 8.386 1.00 84.19 202 HIS A N 1
ATOM 1560 C CA . HIS A 1 202 ? 2.891 3.115 9.014 1.00 84.19 202 HIS A CA 1
ATOM 1561 C C . HIS A 1 202 ? 2.976 3.184 10.549 1.00 84.19 202 HIS A C 1
ATOM 1563 O O . HIS A 1 202 ? 3.796 2.518 11.189 1.00 84.19 202 HIS A O 1
ATOM 1569 N N . ARG A 1 203 ? 2.102 3.993 11.155 1.00 84.94 203 ARG A N 1
ATOM 1570 C CA . ARG A 1 203 ? 1.882 4.028 12.606 1.00 84.94 203 ARG A CA 1
ATOM 1571 C C . ARG A 1 203 ? 0.506 3.478 12.931 1.00 84.94 203 ARG A C 1
ATOM 1573 O O . ARG A 1 203 ? -0.492 3.968 12.427 1.00 84.94 203 ARG A O 1
ATOM 1580 N N . GLU A 1 204 ? 0.473 2.487 13.806 1.00 90.94 204 GLU A N 1
ATOM 1581 C CA . GLU A 1 204 ? -0.776 1.934 14.317 1.00 90.94 204 GLU A CA 1
ATOM 1582 C C . GLU A 1 204 ? -1.217 2.700 15.567 1.00 90.94 204 GLU A C 1
ATOM 1584 O O . GLU A 1 204 ? -0.397 3.181 16.361 1.00 90.94 204 GLU A O 1
ATOM 1589 N N . ILE A 1 205 ? -2.529 2.791 15.755 1.00 94.31 205 ILE A N 1
ATOM 1590 C CA . ILE A 1 205 ? -3.152 3.427 16.911 1.00 94.31 205 ILE A CA 1
ATOM 1591 C C . ILE A 1 205 ? -3.749 2.335 17.791 1.00 94.31 205 ILE A C 1
ATOM 1593 O O . ILE A 1 205 ? -4.484 1.466 17.325 1.00 94.31 205 ILE A O 1
ATOM 1597 N N . GLY A 1 206 ? -3.425 2.381 19.080 1.00 95.38 206 GLY A N 1
ATOM 1598 C CA . GLY A 1 206 ? -4.122 1.616 20.100 1.00 95.38 206 GLY A CA 1
ATOM 1599 C C . GLY A 1 206 ? -5.315 2.410 20.621 1.00 95.38 206 GLY A C 1
ATOM 1600 O O . GLY A 1 206 ? -5.170 3.564 21.019 1.00 95.38 206 GLY A O 1
ATOM 1601 N N . VAL A 1 207 ? -6.487 1.784 20.630 1.00 96.00 207 VAL A N 1
ATOM 1602 C CA . VAL A 1 207 ? -7.714 2.321 21.222 1.00 96.00 207 VAL A CA 1
ATOM 1603 C C . VAL A 1 207 ? -8.044 1.475 22.443 1.00 96.00 207 VAL A C 1
ATOM 1605 O O . VAL A 1 207 ? -8.442 0.317 22.307 1.00 96.00 207 VAL A O 1
ATOM 1608 N N . ALA A 1 208 ? -7.848 2.028 23.639 1.00 94.75 208 ALA A N 1
ATOM 1609 C CA . ALA A 1 208 ? -8.272 1.372 24.868 1.00 94.75 208 ALA A CA 1
ATOM 1610 C C . ALA A 1 208 ? -9.796 1.430 24.959 1.00 94.75 208 ALA A C 1
ATOM 1612 O O . ALA A 1 208 ? -10.393 2.508 24.964 1.00 94.75 208 ALA A O 1
ATOM 1613 N N . ILE A 1 209 ? -10.415 0.260 25.026 1.00 94.56 209 ILE A N 1
ATOM 1614 C CA . ILE A 1 209 ? -11.862 0.088 25.086 1.00 94.56 209 ILE A CA 1
ATOM 1615 C C . ILE A 1 209 ? -12.246 -0.662 26.353 1.00 94.56 209 ILE A C 1
ATOM 1617 O O . ILE A 1 209 ? -11.510 -1.541 26.806 1.00 94.56 209 ILE A O 1
ATOM 1621 N N . ALA A 1 210 ? -13.420 -0.348 26.891 1.00 92.38 210 ALA A N 1
ATOM 1622 C CA . ALA A 1 210 ? -14.029 -1.088 27.983 1.00 92.38 210 ALA A CA 1
ATOM 1623 C C . ALA A 1 210 ? -15.491 -1.423 27.698 1.00 92.38 210 ALA A C 1
ATOM 1625 O O . ALA A 1 210 ? -16.258 -0.606 27.194 1.00 92.38 210 ALA A O 1
ATOM 1626 N N . GLY A 1 211 ? -15.878 -2.640 28.067 1.00 89.38 211 GLY A N 1
ATOM 1627 C CA . GLY A 1 211 ? -17.238 -3.140 27.914 1.00 89.38 211 GLY A CA 1
ATOM 1628 C C . GLY A 1 211 ? -17.413 -4.477 28.625 1.00 89.38 211 GLY A C 1
ATOM 1629 O O . GLY A 1 211 ? -16.486 -5.282 28.698 1.00 89.38 211 GLY A O 1
ATOM 1630 N N . GLY A 1 212 ? -18.591 -4.704 29.214 1.00 83.50 212 GLY A N 1
ATOM 1631 C CA . GLY A 1 212 ? -18.897 -5.961 29.912 1.00 83.50 212 GLY A CA 1
ATOM 1632 C C . GLY A 1 212 ? -17.959 -6.287 31.087 1.00 83.50 212 GLY A C 1
ATOM 1633 O O . GLY A 1 212 ? -17.693 -7.457 31.347 1.00 83.50 212 GLY A O 1
ATOM 1634 N N . GLY A 1 213 ? -17.408 -5.269 31.763 1.00 88.31 213 GLY A N 1
ATOM 1635 C CA . GLY A 1 213 ? -16.460 -5.440 32.875 1.00 88.31 213 GLY A CA 1
ATOM 1636 C C . GLY A 1 213 ? -15.041 -5.849 32.459 1.00 88.31 213 GLY A C 1
ATOM 1637 O O . GLY A 1 213 ? -14.228 -6.189 33.316 1.00 88.31 213 GLY A O 1
ATOM 1638 N N . ARG A 1 214 ? -14.733 -5.830 31.158 1.00 91.44 214 ARG A N 1
ATOM 1639 C CA . ARG A 1 214 ? -13.409 -6.122 30.598 1.00 91.44 214 ARG A CA 1
ATOM 1640 C C . ARG A 1 214 ? -12.864 -4.915 29.846 1.00 91.44 214 ARG A C 1
ATOM 1642 O O . ARG A 1 214 ? -13.636 -4.074 29.385 1.00 91.44 214 ARG A O 1
ATOM 1649 N N . SER A 1 215 ? -11.545 -4.886 29.686 1.00 92.81 215 SER A N 1
ATOM 1650 C CA . SER A 1 215 ? -10.844 -3.879 28.893 1.00 92.81 215 SER A CA 1
ATOM 1651 C C . SER A 1 215 ? -9.841 -4.530 27.950 1.00 92.81 215 SER A C 1
ATOM 1653 O O . SER A 1 215 ? -9.206 -5.526 28.299 1.00 92.81 215 SER A O 1
ATOM 1655 N N . ALA A 1 216 ? -9.677 -3.942 26.769 1.00 94.06 216 ALA A N 1
ATOM 1656 C CA . ALA A 1 216 ? -8.706 -4.364 25.767 1.00 94.06 216 ALA A CA 1
ATOM 1657 C C . ALA A 1 216 ? -8.177 -3.154 24.991 1.00 94.06 216 ALA A C 1
ATOM 1659 O O . ALA A 1 216 ? -8.725 -2.057 25.074 1.00 94.06 216 ALA A O 1
ATOM 1660 N N . VAL A 1 217 ? -7.122 -3.367 24.212 1.00 95.56 217 VAL A N 1
ATOM 1661 C CA . VAL A 1 217 ? -6.637 -2.414 23.214 1.00 95.56 217 VAL A CA 1
ATOM 1662 C C . VAL A 1 217 ? -7.026 -2.936 21.840 1.00 95.56 217 VAL A C 1
ATOM 1664 O O . VAL A 1 217 ? -6.513 -3.966 21.407 1.00 95.56 217 VAL A O 1
ATOM 1667 N N . ALA A 1 218 ? -7.910 -2.226 21.146 1.00 95.31 218 ALA A N 1
ATOM 1668 C CA . ALA A 1 218 ? -8.159 -2.454 19.730 1.00 95.31 218 ALA A CA 1
ATOM 1669 C C . ALA A 1 218 ? -7.084 -1.725 18.914 1.00 95.31 218 ALA A C 1
ATOM 1671 O O . ALA A 1 218 ? -6.918 -0.512 19.036 1.00 95.31 218 ALA A O 1
ATOM 1672 N N . ILE A 1 219 ? -6.336 -2.468 18.105 1.00 95.50 219 ILE A N 1
ATOM 1673 C CA . ILE A 1 219 ? -5.319 -1.925 17.206 1.00 95.50 219 ILE A CA 1
ATOM 1674 C C . ILE A 1 219 ? -5.993 -1.565 15.888 1.00 95.50 219 ILE A C 1
ATOM 1676 O O . ILE A 1 219 ? -6.579 -2.432 15.237 1.00 95.50 219 ILE A O 1
ATOM 1680 N N . VAL A 1 220 ? -5.887 -0.297 15.505 1.00 95.69 220 VAL A N 1
ATOM 1681 C CA . VAL A 1 220 ? -6.456 0.269 14.278 1.00 95.69 220 VAL A CA 1
ATOM 1682 C C . VAL A 1 220 ? -5.398 1.046 13.503 1.00 95.69 220 VAL A C 1
ATOM 1684 O O . VAL A 1 220 ? -4.333 1.368 14.033 1.00 95.69 220 VAL A O 1
ATOM 1687 N N . ASP A 1 221 ? -5.692 1.375 12.249 1.00 93.38 221 ASP A N 1
ATOM 1688 C CA . ASP A 1 221 ? -4.727 2.070 11.395 1.00 93.38 221 ASP A CA 1
ATOM 1689 C C . ASP A 1 221 ? -4.707 3.571 11.674 1.00 93.38 221 ASP A C 1
ATOM 1691 O O . ASP A 1 221 ? -3.664 4.210 11.600 1.00 93.38 221 ASP A O 1
ATOM 1695 N N . ARG A 1 222 ? -5.883 4.151 11.939 1.00 91.75 222 ARG A N 1
ATOM 1696 C CA . ARG A 1 222 ? -6.069 5.602 12.037 1.00 91.75 222 ARG A CA 1
ATOM 1697 C C . ARG A 1 222 ? -7.296 5.961 12.867 1.00 91.75 222 ARG A C 1
ATOM 1699 O O . ARG A 1 222 ? -8.269 5.209 12.911 1.00 91.75 222 ARG A O 1
ATOM 1706 N N . ALA A 1 223 ? -7.243 7.130 13.494 1.00 93.25 223 ALA A N 1
ATOM 1707 C CA . ALA A 1 223 ? -8.355 7.753 14.193 1.00 93.25 223 ALA A CA 1
ATOM 1708 C C . ALA A 1 223 ? -8.817 8.944 13.352 1.00 93.25 223 ALA A C 1
ATOM 1710 O O . ALA A 1 223 ? -8.018 9.828 13.054 1.00 93.25 223 ALA A O 1
ATOM 1711 N N . GLU A 1 224 ? -10.081 8.931 12.941 1.00 93.50 224 GLU A N 1
ATOM 1712 C CA . GLU A 1 224 ? -10.612 9.864 11.942 1.00 93.50 224 GLU A CA 1
ATOM 1713 C C . GLU A 1 224 ? -11.310 11.048 12.611 1.00 93.50 224 GLU A C 1
ATOM 1715 O O . GLU A 1 224 ? -11.002 12.208 12.349 1.00 93.50 224 GLU A O 1
ATOM 1720 N N . ALA A 1 225 ? -12.268 10.760 13.497 1.00 94.06 225 ALA A N 1
ATOM 1721 C CA . ALA A 1 225 ? -13.066 11.778 14.166 1.00 94.06 225 ALA A CA 1
ATOM 1722 C C . ALA A 1 225 ? -13.781 11.217 15.399 1.00 94.06 225 ALA A C 1
ATOM 1724 O O . ALA A 1 225 ? -13.975 10.012 15.536 1.00 94.06 225 ALA A O 1
ATOM 1725 N N . VAL A 1 226 ? -14.258 12.113 16.264 1.00 94.12 226 VAL A N 1
ATOM 1726 C CA . VAL A 1 226 ? -15.274 11.786 17.271 1.00 94.12 226 VAL A CA 1
ATOM 1727 C C . VAL A 1 226 ? -16.507 12.626 16.973 1.00 94.12 226 VAL A C 1
ATOM 1729 O O . VAL A 1 226 ? -16.461 13.849 17.103 1.00 94.12 226 VAL A O 1
ATOM 1732 N N . THR A 1 227 ? -17.608 12.016 16.553 1.00 93.56 227 THR A N 1
ATOM 1733 C CA . THR A 1 227 ? -18.769 12.745 16.013 1.00 93.56 227 THR A CA 1
ATOM 1734 C C . THR A 1 227 ? -20.049 11.916 16.089 1.00 93.56 227 THR A C 1
ATOM 1736 O O . THR A 1 227 ? -20.012 10.748 16.472 1.00 93.56 227 THR A O 1
ATOM 1739 N N . ASP A 1 228 ? -21.176 12.531 15.757 1.00 90.00 228 ASP A N 1
ATOM 1740 C CA . ASP A 1 228 ? -22.463 11.856 15.654 1.00 90.00 228 ASP A CA 1
ATOM 1741 C C . ASP A 1 228 ? -22.587 11.172 14.287 1.00 90.00 228 ASP A C 1
ATOM 1743 O O . ASP A 1 228 ? -22.100 11.669 13.266 1.00 90.00 228 ASP A O 1
ATOM 1747 N N . LEU A 1 229 ? -23.252 10.020 14.262 1.00 87.19 229 LEU A N 1
ATOM 1748 C CA . LEU A 1 229 ? -23.495 9.255 13.043 1.00 87.19 229 LEU A CA 1
ATOM 1749 C C . LEU A 1 229 ? -24.986 9.212 12.724 1.00 87.19 229 LEU A C 1
ATOM 1751 O O . LEU A 1 229 ? -25.826 9.129 13.618 1.00 87.19 229 LEU A O 1
ATOM 1755 N N . THR A 1 230 ? -25.315 9.214 11.433 1.00 85.06 230 THR A N 1
ATOM 1756 C CA . THR A 1 230 ? -26.680 8.926 10.977 1.00 85.06 230 THR A CA 1
ATOM 1757 C C . THR A 1 230 ? -26.800 7.426 10.755 1.00 85.06 230 THR A C 1
ATOM 1759 O O . THR A 1 230 ? -26.177 6.889 9.839 1.00 85.06 230 THR A O 1
ATOM 1762 N N . LEU A 1 231 ? -27.555 6.735 11.606 1.00 77.88 231 LEU A N 1
ATOM 1763 C CA . LEU A 1 231 ? -27.806 5.303 11.439 1.00 77.88 231 LEU A CA 1
ATOM 1764 C C . LEU A 1 231 ? -28.610 5.067 10.156 1.00 77.88 231 LEU A C 1
ATOM 1766 O O . LEU A 1 231 ? -29.521 5.833 9.843 1.00 77.88 231 LEU A O 1
ATOM 1770 N N . VAL A 1 232 ? -28.251 4.029 9.403 1.00 76.25 232 VAL A N 1
ATOM 1771 C CA . VAL A 1 232 ? -29.023 3.618 8.226 1.00 76.25 232 VAL A CA 1
ATOM 1772 C C . VAL A 1 232 ? -30.136 2.692 8.709 1.00 76.25 232 VAL A C 1
ATOM 1774 O O . VAL A 1 232 ? -29.855 1.669 9.328 1.00 76.25 232 VAL A O 1
ATOM 1777 N N . GLU A 1 233 ? -31.395 3.070 8.482 1.00 62.22 233 GLU A N 1
ATOM 1778 C CA . GLU A 1 233 ? -32.544 2.204 8.759 1.00 62.22 233 GLU A CA 1
ATOM 1779 C C . GLU A 1 233 ? -32.739 1.205 7.613 1.00 62.22 233 GLU A C 1
ATOM 1781 O O . GLU A 1 233 ? -32.773 1.591 6.444 1.00 62.22 233 GLU A O 1
ATOM 1786 N N . GLY A 1 234 ? -32.881 -0.074 7.967 1.00 55.94 234 GLY A N 1
ATOM 1787 C CA . GLY A 1 234 ? -32.907 -1.191 7.026 1.00 55.94 234 GLY A CA 1
ATOM 1788 C C . GLY A 1 234 ? -31.498 -1.721 6.781 1.00 55.94 234 GLY A C 1
ATOM 1789 O O . GLY A 1 234 ? -30.700 -1.083 6.099 1.00 55.94 234 GLY A O 1
ATOM 1790 N N . ASP A 1 235 ? -31.192 -2.890 7.349 1.00 52.69 235 ASP A N 1
ATOM 1791 C CA . ASP A 1 235 ? -29.988 -3.640 6.997 1.00 52.69 235 ASP A CA 1
ATOM 1792 C C . ASP A 1 235 ? -30.030 -3.896 5.489 1.00 52.69 235 ASP A C 1
ATOM 1794 O O . ASP A 1 235 ? -30.847 -4.695 5.035 1.00 52.69 235 ASP A O 1
ATOM 1798 N N . ASP A 1 236 ? -29.182 -3.233 4.699 1.00 51.38 236 ASP A N 1
ATOM 1799 C CA . ASP A 1 236 ? -28.845 -3.771 3.386 1.00 51.38 236 ASP A CA 1
ATOM 1800 C C . ASP A 1 236 ? -28.005 -5.028 3.657 1.00 51.38 236 ASP A C 1
ATOM 1802 O O . ASP A 1 236 ? -26.854 -4.910 4.109 1.00 51.38 236 ASP A O 1
ATOM 1806 N N . PRO A 1 237 ? -28.548 -6.241 3.435 1.00 48.31 237 PRO A N 1
ATOM 1807 C CA . PRO A 1 237 ? -27.853 -7.474 3.778 1.00 48.31 237 PRO A CA 1
ATOM 1808 C C . PRO A 1 237 ? -26.520 -7.596 3.027 1.00 48.31 237 PRO A C 1
ATOM 1810 O O . PRO A 1 237 ? -25.600 -8.251 3.517 1.00 48.31 237 PRO A O 1
ATOM 1813 N N . LEU A 1 238 ? -26.379 -6.932 1.868 1.00 50.38 238 LEU A N 1
ATOM 1814 C CA . LEU A 1 238 ? -25.130 -6.883 1.108 1.00 50.38 238 LEU A CA 1
ATOM 1815 C C . LEU A 1 238 ? -24.055 -6.011 1.771 1.00 50.38 238 LEU A C 1
ATOM 1817 O O . LEU A 1 238 ? -22.882 -6.373 1.709 1.00 50.38 238 LEU A O 1
ATOM 1821 N N . GLU A 1 239 ? -24.413 -4.897 2.415 1.00 52.97 239 GLU A N 1
ATOM 1822 C CA . GLU A 1 239 ? -23.449 -4.015 3.095 1.00 52.97 239 GLU A CA 1
ATOM 1823 C C . GLU A 1 239 ? -22.996 -4.613 4.436 1.00 52.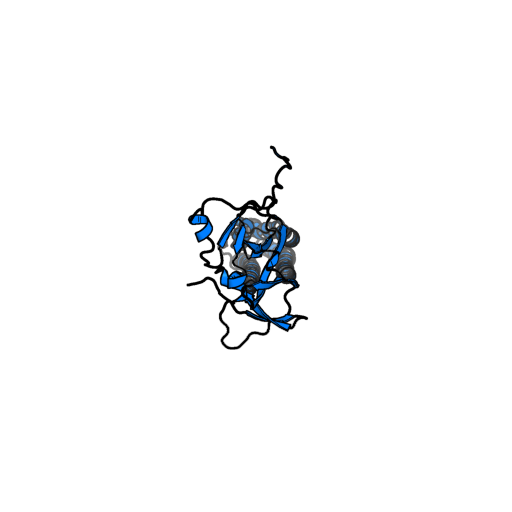97 239 GLU A C 1
ATOM 1825 O O . GLU A 1 239 ? -21.799 -4.638 4.721 1.00 52.97 239 GLU A O 1
ATOM 1830 N N . ALA A 1 240 ? -23.913 -5.191 5.222 1.00 47.34 240 ALA A N 1
ATOM 1831 C CA . ALA A 1 240 ? -23.570 -5.919 6.451 1.00 47.34 240 ALA A CA 1
ATOM 1832 C C . ALA A 1 240 ? -22.702 -7.166 6.170 1.00 47.34 240 ALA A C 1
ATOM 1834 O O . ALA A 1 240 ? -21.792 -7.494 6.936 1.00 47.34 240 ALA A O 1
ATOM 1835 N N . SER A 1 241 ? -22.916 -7.823 5.022 1.00 53.62 241 SER A N 1
ATOM 1836 C CA . SER A 1 241 ? -22.125 -8.977 4.581 1.00 53.62 241 SER A CA 1
ATOM 1837 C C . SER A 1 241 ? -20.713 -8.625 4.087 1.00 53.62 241 SER A C 1
ATOM 1839 O O . SER A 1 241 ? -19.899 -9.541 3.965 1.00 53.62 241 SER A O 1
ATOM 1841 N N . ARG A 1 242 ? -20.376 -7.352 3.809 1.00 58.16 242 ARG A N 1
ATOM 1842 C CA . ARG A 1 242 ? -19.042 -6.981 3.279 1.00 58.16 242 ARG A CA 1
ATOM 1843 C C . ARG A 1 242 ? -17.899 -7.240 4.254 1.00 58.16 242 ARG A C 1
ATOM 1845 O O . ARG A 1 242 ? -16.811 -7.596 3.816 1.00 58.16 242 ARG A O 1
ATOM 1852 N N . LEU A 1 243 ? -18.143 -7.065 5.551 1.00 63.44 243 LEU A N 1
ATOM 1853 C CA . LEU A 1 243 ? -17.164 -7.374 6.599 1.00 63.44 243 LEU A CA 1
ATOM 1854 C C . LEU A 1 243 ? -17.371 -8.760 7.212 1.00 63.44 243 LEU A C 1
ATOM 1856 O O . LEU A 1 243 ? -16.433 -9.297 7.794 1.00 63.44 243 LEU A O 1
ATOM 1860 N N . GLY A 1 244 ? -18.576 -9.338 7.090 1.00 59.50 244 GLY A N 1
ATOM 1861 C CA . GLY A 1 244 ? -18.869 -10.721 7.488 1.00 59.50 244 GLY A CA 1
ATOM 1862 C C . GLY A 1 244 ? -18.473 -11.070 8.929 1.00 59.50 244 GLY A C 1
ATOM 1863 O O . GLY A 1 244 ? -18.213 -12.234 9.226 1.00 59.50 244 GLY A O 1
ATOM 1864 N N . SER A 1 245 ? -18.372 -10.071 9.811 1.00 73.12 245 SER A N 1
ATOM 1865 C CA . SER A 1 245 ? -17.905 -10.223 11.186 1.00 73.12 245 SER A CA 1
ATOM 1866 C C . SER A 1 245 ? -19.058 -9.975 12.141 1.00 73.12 245 SER A C 1
ATOM 1868 O O . SER A 1 245 ? -19.716 -8.938 12.080 1.00 73.12 245 SER A O 1
ATOM 1870 N N . ALA A 1 246 ? -19.249 -10.891 13.085 1.00 79.88 246 ALA A N 1
ATOM 1871 C CA . ALA A 1 246 ? -20.251 -10.769 14.136 1.00 79.88 246 ALA A CA 1
ATOM 1872 C C . ALA A 1 246 ? -19.975 -9.589 15.096 1.00 79.88 246 ALA A C 1
ATOM 1874 O O . ALA A 1 246 ? -20.795 -9.291 15.963 1.00 79.88 246 ALA A O 1
ATOM 1875 N N . LEU A 1 247 ? -18.828 -8.911 14.958 1.00 84.06 247 LEU A N 1
ATOM 1876 C CA . LEU A 1 247 ? -18.528 -7.670 15.672 1.00 84.06 247 LEU A CA 1
ATOM 1877 C C . LEU A 1 247 ? -19.320 -6.470 15.146 1.00 84.06 247 LEU A C 1
ATOM 1879 O O . LEU A 1 247 ? -19.495 -5.509 15.891 1.00 84.06 247 LEU A O 1
ATOM 1883 N N . VAL A 1 248 ? -19.773 -6.497 13.889 1.00 86.75 248 VAL A N 1
ATOM 1884 C CA . VAL A 1 248 ? -20.571 -5.411 13.312 1.00 86.75 248 VAL A CA 1
ATOM 1885 C C . VAL A 1 248 ? -21.997 -5.528 13.832 1.00 86.75 248 VAL A C 1
ATOM 1887 O O . VAL A 1 248 ? -22.672 -6.526 13.604 1.00 86.75 248 VAL A O 1
ATOM 1890 N N . THR A 1 249 ? -22.455 -4.497 14.535 1.00 85.19 249 THR A N 1
ATOM 1891 C CA . THR A 1 249 ? -23.820 -4.441 15.072 1.00 85.19 249 THR A CA 1
ATOM 1892 C C . THR A 1 249 ? -24.778 -3.760 14.112 1.00 85.19 249 THR A C 1
ATOM 1894 O O . THR A 1 249 ? -25.920 -4.189 13.998 1.00 85.19 249 THR A O 1
ATOM 1897 N N . ARG A 1 250 ? -24.332 -2.674 13.465 1.00 85.62 250 ARG A N 1
ATOM 1898 C CA . ARG A 1 250 ? -25.142 -1.797 12.608 1.00 85.62 250 ARG A CA 1
ATOM 1899 C C . ARG A 1 250 ? -24.268 -1.074 11.586 1.00 85.62 250 ARG A C 1
ATOM 1901 O O . ARG A 1 250 ? -23.058 -0.933 11.779 1.00 85.62 250 ARG A O 1
ATOM 1908 N N . THR A 1 251 ? -24.892 -0.548 10.538 1.00 86.31 251 THR A N 1
ATOM 1909 C CA . THR A 1 251 ? -24.268 0.367 9.572 1.00 86.31 251 THR A CA 1
ATOM 1910 C C . THR A 1 251 ? -24.753 1.802 9.773 1.00 86.31 251 THR A C 1
ATOM 1912 O O . THR A 1 251 ? -25.898 2.063 10.144 1.00 86.31 251 THR A O 1
ATOM 1915 N N . ALA A 1 252 ? -23.863 2.758 9.529 1.00 87.75 252 ALA A N 1
ATOM 1916 C CA . ALA A 1 252 ? -24.134 4.180 9.667 1.00 87.75 252 ALA A CA 1
ATOM 1917 C C . ALA A 1 252 ? -23.481 4.989 8.540 1.00 87.75 252 ALA A C 1
ATOM 1919 O O . ALA A 1 252 ? -22.618 4.502 7.807 1.00 87.75 252 ALA A O 1
ATOM 1920 N N . ARG A 1 253 ? -23.884 6.253 8.407 1.00 88.12 253 ARG A N 1
ATOM 1921 C CA . ARG A 1 253 ? -23.291 7.228 7.489 1.00 88.12 253 ARG A CA 1
ATOM 1922 C C . ARG A 1 253 ? -22.635 8.350 8.271 1.00 88.12 253 ARG A C 1
ATOM 1924 O O . ARG A 1 253 ? -23.191 8.866 9.242 1.00 88.12 253 ARG A O 1
ATOM 1931 N N . TRP A 1 254 ? -21.471 8.754 7.782 1.00 90.50 254 TRP A N 1
ATOM 1932 C CA . TRP A 1 254 ? -20.756 9.929 8.247 1.00 90.50 254 TRP A CA 1
ATOM 1933 C C . TRP A 1 254 ? -20.717 10.960 7.124 1.00 90.50 254 TRP A C 1
ATOM 1935 O O . TRP A 1 254 ? -20.243 10.657 6.036 1.00 90.50 254 TRP A O 1
ATOM 1945 N N . ALA A 1 255 ? -21.202 12.179 7.369 1.00 86.50 255 ALA A N 1
ATOM 1946 C CA . ALA A 1 255 ? -21.336 13.204 6.328 1.00 86.50 255 ALA A CA 1
ATOM 1947 C C . ALA A 1 255 ? -20.012 13.557 5.622 1.00 86.50 255 ALA A C 1
ATOM 1949 O O . ALA A 1 255 ? -20.027 13.953 4.458 1.00 86.50 255 ALA A O 1
ATOM 1950 N N . ALA A 1 256 ? -18.872 13.393 6.302 1.00 87.06 256 ALA A N 1
ATOM 1951 C CA . ALA A 1 256 ? -17.557 13.672 5.728 1.00 87.06 256 ALA A CA 1
ATOM 1952 C C . ALA A 1 256 ? -17.010 12.535 4.841 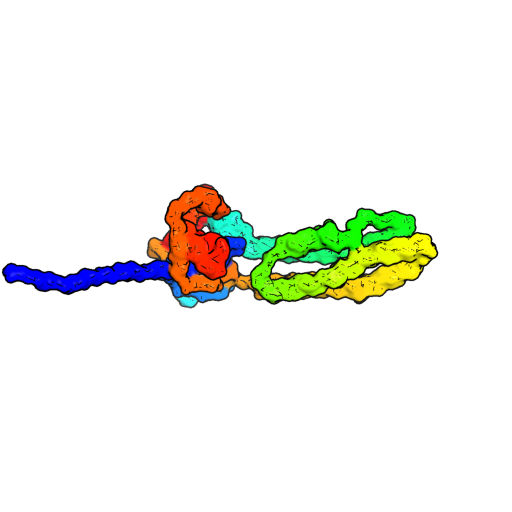1.00 87.06 256 ALA A C 1
ATOM 1954 O O . ALA A 1 256 ? -16.005 12.732 4.161 1.00 87.06 256 ALA A O 1
ATOM 1955 N N . ALA A 1 257 ? -17.656 11.363 4.816 1.00 85.06 257 ALA A N 1
ATOM 1956 C CA . ALA A 1 257 ? -17.215 10.207 4.043 1.00 85.06 257 ALA A CA 1
ATOM 1957 C C . ALA A 1 257 ? -18.319 9.686 3.113 1.00 85.06 257 ALA A C 1
ATOM 1959 O O . ALA A 1 257 ? -19.491 9.590 3.466 1.00 85.06 257 ALA A O 1
ATOM 1960 N N . LYS A 1 258 ? -17.931 9.302 1.892 1.00 84.12 258 LYS A N 1
ATOM 1961 C CA . LYS A 1 258 ? -18.860 8.685 0.928 1.00 84.12 258 LYS A CA 1
ATOM 1962 C C . LYS A 1 258 ? -19.157 7.219 1.249 1.00 84.12 258 LYS A C 1
ATOM 1964 O O . LYS A 1 258 ? -20.206 6.717 0.860 1.00 84.12 258 LYS A O 1
ATOM 1969 N N . GLN A 1 259 ? -18.222 6.546 1.915 1.00 85.81 259 GLN A N 1
ATOM 1970 C CA . GLN A 1 259 ? -18.337 5.142 2.293 1.00 85.81 259 GLN A CA 1
ATOM 1971 C C . GLN A 1 259 ? -19.143 4.961 3.591 1.00 85.81 259 GLN A C 1
ATOM 1973 O O . GLN A 1 259 ? -19.173 5.880 4.415 1.00 85.81 259 GLN A O 1
ATOM 1978 N N . PRO A 1 260 ? -19.788 3.797 3.788 1.00 89.69 260 PRO A N 1
ATOM 1979 C CA . PRO A 1 260 ? -20.463 3.481 5.042 1.00 89.69 260 PRO A CA 1
ATOM 1980 C C . PRO A 1 260 ? -19.474 3.350 6.207 1.00 89.69 260 PRO A C 1
ATOM 1982 O O . PRO A 1 260 ? -18.290 3.062 6.019 1.00 89.69 260 PRO A O 1
ATOM 1985 N N . VAL A 1 261 ? -19.990 3.542 7.420 1.00 90.88 261 VAL A N 1
ATOM 1986 C CA . VAL A 1 261 ? -19.280 3.324 8.683 1.00 90.88 261 VAL A CA 1
ATOM 1987 C C . VAL A 1 261 ? -19.907 2.139 9.412 1.00 90.88 261 VAL A C 1
ATOM 1989 O O . VAL A 1 261 ? -21.119 2.106 9.627 1.00 90.88 261 VAL A O 1
ATOM 1992 N N . PHE A 1 262 ? -19.089 1.169 9.810 1.00 91.56 262 PHE A N 1
ATOM 1993 C CA . PHE A 1 262 ? -19.543 -0.043 10.495 1.00 91.56 262 PHE A CA 1
ATOM 1994 C C . PHE A 1 262 ? -19.436 0.116 12.012 1.00 91.56 262 PHE A C 1
ATOM 1996 O O . PHE A 1 262 ? -18.343 0.278 12.549 1.00 91.56 262 PHE A O 1
ATOM 2003 N N . VAL A 1 263 ? -20.566 0.072 12.715 1.00 91.25 263 VAL A N 1
ATOM 2004 C CA . VAL A 1 263 ? -20.616 0.243 14.173 1.00 91.25 263 VAL A CA 1
ATOM 2005 C C . VAL A 1 263 ? -20.309 -1.088 14.852 1.00 91.25 263 VAL A C 1
ATOM 2007 O O . VAL A 1 263 ? -21.029 -2.070 14.659 1.00 91.25 263 VAL A O 1
ATOM 2010 N N . LEU A 1 264 ? -19.249 -1.121 15.656 1.00 92.06 264 LEU A N 1
ATOM 2011 C CA . LEU A 1 264 ? -18.740 -2.331 16.295 1.00 92.06 264 LEU A CA 1
ATOM 2012 C C . LEU A 1 264 ? -19.218 -2.479 17.742 1.00 92.06 264 LEU A C 1
ATOM 2014 O O . LEU A 1 264 ? -19.369 -1.497 18.470 1.00 92.06 264 LEU A O 1
ATOM 2018 N N . ASP A 1 265 ? -19.387 -3.726 18.177 1.00 90.75 265 ASP A N 1
ATOM 2019 C CA . ASP A 1 265 ? -19.648 -4.065 19.576 1.00 90.75 265 ASP A CA 1
ATOM 2020 C C . ASP A 1 265 ? -18.356 -3.984 20.408 1.00 90.75 265 ASP A C 1
ATOM 2022 O O . ASP A 1 265 ? -17.506 -4.884 20.396 1.00 90.75 265 ASP A O 1
ATOM 2026 N N . ALA A 1 266 ? -18.218 -2.894 21.166 1.00 89.81 266 ALA A N 1
ATOM 2027 C CA . ALA A 1 266 ? -17.073 -2.675 22.043 1.00 89.81 266 ALA A CA 1
ATOM 2028 C C . ALA A 1 266 ? -16.956 -3.729 23.160 1.00 89.81 266 ALA A C 1
ATOM 2030 O O . ALA A 1 266 ? -15.842 -4.059 23.563 1.00 89.81 266 ALA A O 1
ATOM 2031 N N . ALA A 1 267 ? -18.068 -4.291 23.650 1.00 88.44 267 ALA A N 1
ATOM 2032 C CA . ALA A 1 267 ? -18.037 -5.305 24.701 1.00 88.44 267 ALA A CA 1
ATOM 2033 C C . ALA A 1 267 ? -17.508 -6.645 24.172 1.00 88.44 267 ALA A C 1
ATOM 2035 O O . ALA A 1 267 ? -16.697 -7.292 24.840 1.00 88.44 267 ALA A O 1
ATOM 2036 N N . ARG A 1 268 ? -17.884 -7.034 22.946 1.00 89.19 268 ARG A N 1
ATOM 2037 C CA . ARG A 1 268 ? -17.311 -8.223 22.286 1.00 89.19 268 ARG A CA 1
ATOM 2038 C C . ARG A 1 268 ? -15.822 -8.055 22.000 1.00 89.19 268 ARG A C 1
ATOM 2040 O O . ARG A 1 268 ? -15.040 -8.965 22.284 1.00 89.19 268 ARG A O 1
ATOM 2047 N N . LEU A 1 269 ? -15.411 -6.880 21.523 1.00 87.69 269 LEU A N 1
ATOM 2048 C CA . LEU A 1 269 ? -13.994 -6.566 21.325 1.00 87.69 269 LEU A CA 1
ATOM 2049 C C . LEU A 1 269 ? -13.209 -6.597 22.645 1.00 87.69 269 LEU A C 1
ATOM 2051 O O . LEU A 1 269 ? -12.145 -7.214 22.707 1.00 87.69 269 LEU A O 1
ATOM 2055 N N . ALA A 1 270 ? -13.748 -6.008 23.718 1.00 87.38 270 ALA A N 1
ATOM 2056 C CA . ALA A 1 270 ? -13.137 -6.033 25.049 1.00 87.38 270 ALA A CA 1
ATOM 2057 C C . ALA A 1 270 ? -13.034 -7.457 25.627 1.00 87.38 270 ALA A C 1
ATOM 2059 O O . ALA A 1 270 ? -12.127 -7.757 26.405 1.00 87.38 270 ALA A O 1
ATOM 2060 N N . ALA A 1 271 ? -13.926 -8.364 25.221 1.00 86.19 271 ALA A N 1
ATOM 2061 C CA . ALA A 1 271 ? -13.850 -9.779 25.563 1.00 86.19 271 ALA A CA 1
ATOM 2062 C C . ALA A 1 271 ? -12.807 -10.568 24.745 1.00 86.19 271 ALA A C 1
ATOM 2064 O O . ALA A 1 271 ? -12.560 -11.733 25.067 1.00 86.19 271 ALA A O 1
ATOM 2065 N N . GLY A 1 272 ? -12.183 -9.958 23.729 1.00 76.19 272 GLY A N 1
ATOM 2066 C CA . GLY A 1 272 ? -11.210 -10.601 22.843 1.00 76.19 272 GLY A CA 1
ATOM 2067 C C . GLY A 1 272 ? -11.839 -11.488 21.764 1.00 76.19 272 GLY A C 1
ATOM 2068 O O . GLY A 1 272 ? -11.165 -12.383 21.238 1.00 76.19 272 GLY A O 1
ATOM 2069 N N . ASP A 1 273 ? -13.120 -11.273 21.458 1.00 79.06 273 ASP A N 1
ATOM 2070 C CA . ASP A 1 273 ? -13.838 -11.969 20.394 1.00 79.06 273 ASP A CA 1
ATOM 2071 C C . ASP A 1 273 ? -13.360 -11.484 19.014 1.00 79.06 273 ASP A C 1
ATOM 2073 O O . ASP A 1 273 ? -13.198 -10.287 18.779 1.00 79.06 273 ASP A O 1
ATOM 2077 N N . SER A 1 274 ? -13.123 -12.424 18.099 1.00 69.81 274 SER A N 1
ATOM 2078 C CA . SER A 1 274 ? -12.776 -12.126 16.708 1.00 69.81 274 SER A CA 1
ATOM 2079 C C . SER A 1 274 ? -13.996 -11.901 15.817 1.00 69.81 274 SER A C 1
ATOM 2081 O O . SER A 1 274 ? -13.820 -11.557 14.656 1.00 69.81 274 SER A O 1
ATOM 2083 N N . GLY A 1 275 ? -15.219 -12.150 16.297 1.00 60.91 275 GLY A N 1
ATOM 2084 C CA . GLY A 1 275 ? -16.443 -12.073 15.489 1.00 60.91 275 GLY A CA 1
ATOM 2085 C C . GLY A 1 275 ? -16.522 -13.083 14.348 1.00 60.91 275 GLY A C 1
ATOM 2086 O O . GLY A 1 275 ? -17.437 -13.009 13.533 1.00 60.91 275 GLY A O 1
ATOM 2087 N N . ARG A 1 276 ? -15.566 -14.008 14.274 1.00 61.09 276 ARG A N 1
ATOM 2088 C CA . ARG A 1 276 ? -15.519 -15.098 13.302 1.00 61.09 276 ARG A CA 1
ATOM 2089 C C . ARG A 1 276 ? -16.130 -16.345 13.936 1.00 61.09 276 ARG A C 1
ATOM 2091 O O . ARG A 1 276 ? -15.777 -16.662 15.072 1.00 61.09 276 ARG A O 1
ATOM 2098 N N . ALA A 1 277 ? -17.042 -16.990 13.209 1.00 44.97 277 ALA A N 1
ATOM 2099 C CA . ALA A 1 277 ? -17.523 -18.337 13.511 1.00 44.97 277 ALA A CA 1
ATOM 2100 C C . ALA A 1 277 ? -16.433 -19.378 13.224 1.00 44.97 277 ALA A C 1
ATOM 2102 O O . ALA A 1 277 ? -15.641 -19.147 12.278 1.00 44.97 277 ALA A O 1
#